Protein AF-A0A7X7GUU8-F1 (afdb_monomer)

Solvent-accessible surface area (backbone atoms only — not comparable to full-atom values): 12537 Å² total; per-residue (Å²): 128,88,83,87,80,90,82,90,90,82,88,88,88,78,90,88,80,85,82,81,86,80,86,76,84,79,82,84,84,88,85,90,79,90,79,94,73,92,75,84,72,76,77,80,88,88,86,86,82,72,82,78,72,79,74,82,80,70,72,51,94,86,56,82,52,47,55,42,49,30,37,34,52,99,87,47,75,43,78,58,50,49,74,42,75,79,48,69,72,32,25,40,28,39,39,48,57,62,93,62,66,29,14,35,32,34,33,31,29,25,90,87,40,53,67,44,78,77,29,46,98,57,66,44,26,37,78,40,34,59,92,56,57,49,66,50,76,68,46,65,38,53,94,60,81,51,54,38,32,37,39,35,39,37,24,75,56,78,44,49,39,72,55,57,48,52,49,43,46,78,19,47,94,47,59,93,65,55,82,54,91,87,44,48,77,37,75,47,59,37,48,72,78,80,131

pLDDT: mean 72.94, std 20.91, range [31.19, 96.62]

Sequence (195 aa):
MPDLPLDPPEPPSRFGDPQSPQITRGQRLRDLAVGGGLALAFAAVAIALLPTRKDDDLVRGDDLGRLQVRLTRDGETRPLASSDRLRTGDAVSFTFQGSEEGYLTVLGVDVD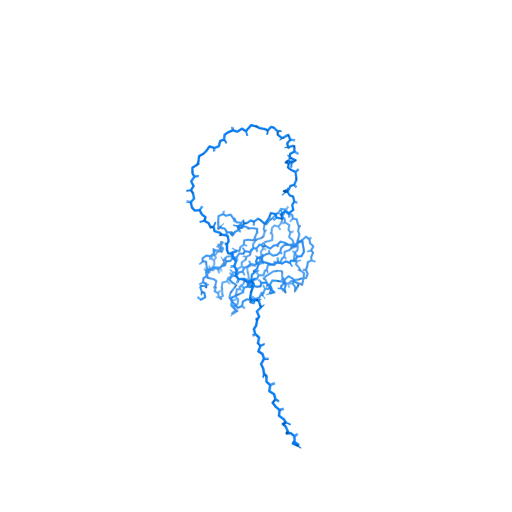GRVRVLHPTGELSAPWSPAAPTESEPAQLGAEPPPVLFAGVSCPEPVPVATVQRALEATASTPERFALLTCQIDLVRVGGATL

Radius of gyration: 31.69 Å; Cα contacts (8 Å, |Δi|>4): 288; chains: 1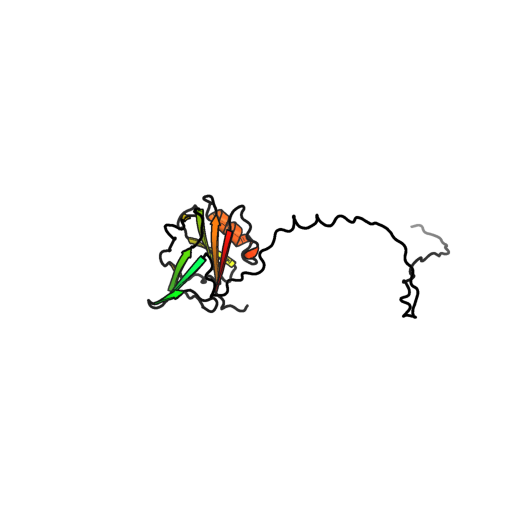; bounding box: 73×100×57 Å

Mean predicted aligned error: 16.71 Å

Foldseek 3Di:
DDDDDDDDDDDDDDDDDDDDDDPDDDDDDDDDDDDDDPPPDDDDDDPDPDPPPPPDPPPDPVPQDQKWKWKADPNDIGTADLADDDDQFIWMKIKGADDAKFFKWKWFAFPVLQIDTPDDPDQKTHIADNVHIDIDDTDGHHPDGGGQKMKIKTARYIDGPVVQNVLCSVCSVPNVPRDDPRIDIDMDGRDDDDD

Structure (mmCIF, N/CA/C/O backbone):
data_AF-A0A7X7GUU8-F1
#
_entry.id   AF-A0A7X7GUU8-F1
#
loop_
_atom_site.group_PDB
_atom_site.id
_atom_site.type_symbol
_atom_site.label_atom_id
_atom_site.label_alt_id
_atom_site.label_comp_id
_atom_site.label_asym_id
_atom_site.label_entity_id
_atom_site.label_seq_id
_atom_site.pdbx_PDB_ins_code
_atom_site.Cartn_x
_atom_site.Cartn_y
_atom_site.Cartn_z
_atom_site.occupancy
_atom_site.B_iso_or_equiv
_atom_site.auth_seq_id
_atom_site.auth_comp_id
_atom_site.auth_asym_id
_atom_site.auth_atom_id
_atom_site.pdbx_PDB_model_num
ATOM 1 N N . MET A 1 1 ? -24.471 -76.091 7.754 1.00 53.50 1 MET A N 1
ATOM 2 C CA . MET A 1 1 ? -24.748 -77.286 8.575 1.00 53.50 1 MET A CA 1
ATOM 3 C C . MET A 1 1 ? -24.628 -78.487 7.655 1.00 53.50 1 MET A C 1
ATOM 5 O O . MET A 1 1 ? -25.180 -78.395 6.558 1.00 53.50 1 MET A O 1
ATOM 9 N N . PRO A 1 2 ? -23.882 -79.545 8.018 1.00 53.38 2 PRO A N 1
ATOM 10 C CA . PRO A 1 2 ? -23.264 -79.814 9.332 1.00 53.38 2 PRO A CA 1
ATOM 11 C C . PRO A 1 2 ? -21.973 -78.991 9.561 1.00 53.38 2 PRO A C 1
ATOM 13 O O . PRO A 1 2 ? -21.533 -78.337 8.618 1.00 53.38 2 PRO A O 1
ATOM 16 N N . ASP A 1 3 ? -21.359 -78.818 10.740 1.00 50.41 3 ASP A N 1
ATOM 17 C CA . ASP A 1 3 ? -21.406 -79.414 12.104 1.00 50.41 3 ASP A CA 1
ATOM 18 C C . ASP A 1 3 ? -20.287 -80.408 12.497 1.00 50.41 3 ASP A C 1
ATOM 20 O O . ASP A 1 3 ? -20.404 -81.605 12.252 1.00 50.41 3 ASP A O 1
ATOM 24 N N . LEU A 1 4 ? -19.312 -79.853 13.252 1.00 58.72 4 LEU A N 1
ATOM 25 C CA . LEU A 1 4 ? -18.598 -80.410 14.430 1.00 58.72 4 LEU A CA 1
ATOM 26 C C . LEU A 1 4 ? -17.589 -81.582 14.256 1.00 58.72 4 LEU A C 1
ATOM 28 O O . LEU A 1 4 ? -17.654 -82.288 13.253 1.00 58.72 4 LEU A O 1
ATOM 32 N N . PRO A 1 5 ? -16.698 -81.868 15.252 1.00 55.22 5 PRO A N 1
ATOM 33 C CA . PRO A 1 5 ? -16.293 -81.086 16.454 1.00 55.22 5 PRO A CA 1
ATOM 34 C C . PRO A 1 5 ? -14.754 -80.992 16.749 1.00 55.22 5 PRO A C 1
ATOM 36 O O . PRO A 1 5 ? -13.979 -81.755 16.192 1.00 55.22 5 PRO A O 1
ATOM 39 N N . LEU A 1 6 ? -14.379 -80.069 17.669 1.00 54.34 6 LEU A N 1
ATOM 40 C CA . LEU A 1 6 ? -13.443 -80.148 18.844 1.00 54.34 6 LEU A CA 1
ATOM 41 C C . LEU A 1 6 ? -12.096 -80.939 18.747 1.00 54.34 6 LEU A C 1
ATOM 43 O O . LEU A 1 6 ? -12.050 -82.011 18.163 1.00 54.34 6 LEU A O 1
ATOM 47 N N . ASP A 1 7 ? -10.953 -80.541 19.341 1.00 53.47 7 ASP A N 1
ATOM 48 C CA . ASP A 1 7 ? -10.663 -79.689 20.526 1.00 53.47 7 ASP A CA 1
ATOM 49 C C . ASP A 1 7 ? -9.236 -79.027 20.475 1.00 53.47 7 ASP A C 1
ATOM 51 O O . ASP A 1 7 ? -8.410 -79.439 19.654 1.00 53.47 7 ASP A O 1
ATOM 55 N N . PRO A 1 8 ? -8.911 -78.027 21.337 1.00 69.62 8 PRO A N 1
ATOM 56 C CA . PRO A 1 8 ? -7.564 -77.449 21.590 1.00 69.62 8 PRO A CA 1
ATOM 57 C C . PRO A 1 8 ? -6.825 -78.242 22.727 1.00 69.62 8 PRO A C 1
ATOM 59 O O . PRO A 1 8 ? -7.413 -79.239 23.150 1.00 69.62 8 PRO A O 1
ATOM 62 N N . PRO A 1 9 ? -5.587 -77.946 23.241 1.00 53.75 9 PRO A N 1
ATOM 63 C CA . PRO A 1 9 ? -4.959 -76.651 23.640 1.00 53.75 9 PRO A CA 1
ATOM 64 C C . PRO A 1 9 ? -3.442 -76.538 23.251 1.00 53.75 9 PRO A C 1
ATOM 66 O O . PRO A 1 9 ? -2.985 -77.341 22.444 1.00 53.75 9 PRO A O 1
ATOM 69 N N . GLU A 1 10 ? -2.548 -75.621 23.683 1.00 50.97 10 GLU A N 1
ATOM 70 C CA . GLU A 1 10 ? -2.525 -74.329 24.432 1.00 50.97 10 GLU A CA 1
ATOM 71 C C . GLU A 1 10 ? -1.234 -73.535 24.009 1.00 50.97 10 GLU A C 1
ATOM 73 O O . GLU A 1 10 ? -0.369 -74.114 23.346 1.00 50.97 10 GLU A O 1
ATOM 78 N N . PRO A 1 11 ? -1.042 -72.238 24.362 1.00 63.31 11 PRO A N 1
ATOM 79 C CA . PRO A 1 11 ? 0.214 -71.478 24.193 1.00 63.31 11 PRO A CA 1
ATOM 80 C C . PRO A 1 11 ? 0.997 -71.456 25.548 1.00 63.31 11 PRO A C 1
ATOM 82 O O . PRO A 1 11 ? 0.734 -72.331 26.370 1.00 63.31 11 PRO A O 1
ATOM 85 N N . PRO A 1 12 ? 1.910 -70.509 25.895 1.00 54.94 12 PRO A N 1
ATOM 86 C CA . PRO A 1 12 ? 2.590 -69.449 25.134 1.00 54.94 12 PRO A CA 1
ATOM 87 C C . PRO A 1 12 ? 4.132 -69.430 25.332 1.00 54.94 12 PRO A C 1
ATOM 89 O O . PRO A 1 12 ? 4.676 -70.199 26.120 1.00 54.94 12 PRO A O 1
ATOM 92 N N . SER A 1 13 ? 4.835 -68.474 24.696 1.00 45.53 13 SER A N 1
ATOM 93 C CA . SER A 1 13 ? 5.815 -67.556 25.345 1.00 45.53 13 SER A CA 1
ATOM 94 C C . SER A 1 13 ? 6.918 -67.047 24.405 1.00 45.53 13 SER A C 1
ATOM 96 O O . SER A 1 13 ? 7.865 -67.769 24.101 1.00 45.53 13 SER A O 1
ATOM 98 N N . ARG A 1 14 ? 6.914 -65.738 24.124 1.00 45.94 14 ARG A N 1
ATOM 99 C CA . ARG A 1 14 ? 7.945 -64.828 24.666 1.00 45.94 14 ARG A CA 1
ATOM 100 C C . ARG A 1 14 ? 7.546 -63.365 24.468 1.00 45.94 14 ARG A C 1
ATOM 102 O O . ARG A 1 14 ? 7.736 -62.789 23.404 1.00 45.94 14 ARG A O 1
ATOM 109 N N . PHE A 1 15 ? 7.038 -62.770 25.545 1.00 46.94 15 PHE A N 1
ATOM 110 C CA . PHE A 1 15 ? 7.235 -61.342 25.787 1.00 46.94 15 PHE A CA 1
ATOM 111 C C . PHE A 1 15 ? 8.743 -61.060 25.875 1.00 46.94 15 PHE A C 1
ATOM 113 O O . PHE A 1 15 ? 9.499 -61.893 26.383 1.00 46.94 15 PHE A O 1
ATOM 120 N N . GLY A 1 16 ? 9.165 -59.900 25.375 1.00 40.59 16 GLY A N 1
ATOM 121 C CA . GLY A 1 16 ? 10.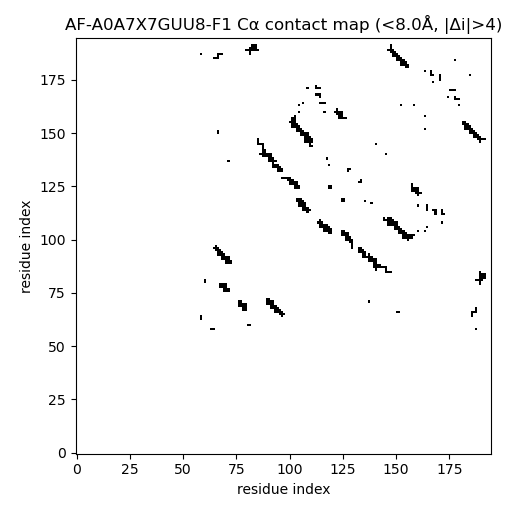574 -59.534 25.225 1.00 40.59 16 GLY A CA 1
ATOM 122 C C . GLY A 1 16 ? 10.827 -58.036 25.357 1.00 40.59 16 GLY A C 1
ATOM 123 O O . GLY A 1 16 ? 11.610 -57.495 24.594 1.00 40.59 16 GLY A O 1
ATOM 124 N N . ASP A 1 17 ? 10.162 -57.395 26.317 1.00 40.16 17 ASP A N 1
ATOM 125 C CA . ASP A 1 17 ? 10.408 -56.025 26.781 1.00 40.16 17 ASP A CA 1
ATOM 126 C C . ASP A 1 17 ? 10.049 -55.950 28.280 1.00 40.16 17 ASP A C 1
ATOM 128 O O . ASP A 1 17 ? 9.207 -56.744 28.720 1.00 40.16 17 ASP A O 1
ATOM 132 N N . PRO A 1 18 ? 10.579 -54.999 29.079 1.00 47.91 18 PRO A N 1
ATOM 133 C CA . PRO A 1 18 ? 11.683 -54.068 28.810 1.00 47.91 18 PRO A CA 1
ATOM 134 C C . PRO A 1 18 ? 12.811 -54.170 29.868 1.00 47.91 18 PRO A C 1
ATOM 136 O O . PRO A 1 18 ? 12.589 -54.653 30.979 1.00 47.91 18 PRO A O 1
ATOM 139 N N . GLN A 1 19 ? 13.999 -53.605 29.606 1.00 43.84 19 GLN A N 1
ATOM 140 C CA . GLN A 1 19 ? 14.908 -53.192 30.693 1.00 43.84 19 GLN A CA 1
ATOM 141 C C . GLN A 1 19 ? 15.489 -51.790 30.482 1.00 43.84 19 GLN A C 1
ATOM 143 O O . GLN A 1 19 ? 16.359 -51.550 29.649 1.00 43.84 19 GLN A O 1
ATOM 148 N N . SER A 1 20 ? 14.992 -50.868 31.306 1.00 43.72 20 SER A N 1
ATOM 149 C CA . SER A 1 20 ? 15.434 -49.481 31.424 1.00 43.72 20 SER A CA 1
ATOM 150 C C . SER A 1 20 ? 16.900 -49.379 31.875 1.00 43.72 20 SER A C 1
ATOM 152 O O . SER A 1 20 ? 17.296 -50.106 32.793 1.00 43.72 20 SER A O 1
ATOM 154 N N . PRO A 1 21 ? 17.695 -48.427 31.352 1.00 40.16 21 PRO A N 1
ATOM 155 C CA . PRO A 1 21 ? 18.997 -48.118 31.929 1.00 40.16 21 PRO A CA 1
ATOM 156 C C . PRO A 1 21 ? 18.820 -47.518 33.333 1.00 40.16 21 PRO A C 1
ATOM 158 O O . PRO A 1 21 ? 18.191 -46.475 33.517 1.00 40.16 21 PRO A O 1
ATOM 161 N N . GLN A 1 22 ? 19.383 -48.192 34.336 1.00 48.50 22 GLN A N 1
ATOM 162 C CA . GLN A 1 22 ? 19.387 -47.751 35.731 1.00 48.50 22 GLN A CA 1
ATOM 163 C C . GLN A 1 22 ? 20.212 -46.462 35.883 1.00 48.50 22 GLN A C 1
ATOM 165 O O . GLN A 1 22 ? 21.434 -46.482 35.729 1.00 48.50 22 GLN A O 1
ATOM 170 N N . ILE A 1 23 ? 19.570 -45.345 36.243 1.00 48.88 23 ILE A N 1
ATOM 171 C CA . ILE A 1 23 ? 20.285 -44.136 36.680 1.00 48.88 23 ILE A CA 1
ATOM 172 C C . ILE A 1 23 ? 20.742 -44.345 38.128 1.00 48.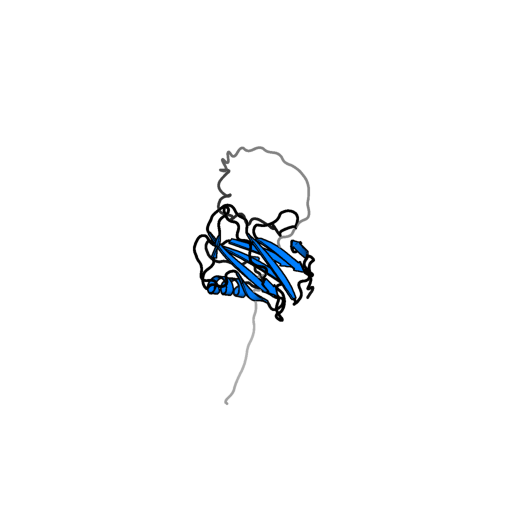88 23 ILE A C 1
ATOM 174 O O . ILE A 1 23 ? 20.059 -43.973 39.085 1.00 48.88 23 ILE A O 1
ATOM 178 N N . THR A 1 24 ? 21.919 -44.949 38.299 1.00 49.00 24 THR A N 1
ATOM 179 C CA . THR A 1 24 ? 22.519 -45.135 39.625 1.00 49.00 24 THR A CA 1
ATOM 180 C C . THR A 1 24 ? 23.208 -43.854 40.088 1.00 49.00 24 THR A C 1
ATOM 182 O O . THR A 1 24 ? 24.190 -43.375 39.520 1.00 49.00 24 THR A O 1
ATOM 185 N N . ARG A 1 25 ? 22.668 -43.293 41.168 1.00 44.44 25 ARG A N 1
ATOM 186 C CA . ARG A 1 25 ? 23.042 -42.009 41.761 1.00 44.44 25 ARG A CA 1
ATOM 187 C C . ARG A 1 25 ? 24.378 -42.078 42.516 1.00 44.44 25 ARG A C 1
ATOM 189 O O . ARG A 1 25 ? 24.385 -42.312 43.716 1.00 44.44 25 ARG A O 1
ATOM 196 N N . GLY A 1 26 ? 25.467 -41.776 41.809 1.00 42.25 26 GLY A N 1
ATOM 197 C CA . GLY A 1 26 ? 26.693 -41.137 42.310 1.00 42.25 26 GLY A CA 1
ATOM 198 C C . GLY A 1 26 ? 27.566 -41.867 43.343 1.00 42.25 26 GLY A C 1
ATOM 199 O O . GLY A 1 26 ? 27.162 -42.069 44.482 1.00 42.25 26 GLY A O 1
ATOM 200 N N . GLN A 1 27 ? 28.855 -42.042 43.018 1.00 50.28 27 GLN A N 1
ATOM 201 C CA . GLN A 1 27 ? 29.936 -41.956 44.009 1.00 50.28 27 GLN A CA 1
ATOM 202 C C . GLN A 1 27 ? 31.304 -41.608 43.380 1.00 50.28 27 GLN A C 1
ATOM 204 O O . GLN A 1 27 ? 31.854 -42.360 42.594 1.00 50.28 27 GLN A O 1
ATOM 209 N N . ARG A 1 28 ? 31.832 -40.452 43.808 1.00 47.94 28 ARG A N 1
ATOM 210 C CA . ARG A 1 28 ? 33.237 -40.157 44.169 1.00 47.94 28 ARG A CA 1
ATOM 211 C C . ARG A 1 28 ? 34.409 -40.516 43.221 1.00 47.94 28 ARG A C 1
ATOM 213 O O . ARG A 1 28 ? 34.854 -41.648 43.184 1.00 47.94 28 ARG A O 1
ATOM 220 N N . LEU A 1 29 ? 35.066 -39.429 42.788 1.00 50.78 29 LEU A N 1
ATOM 221 C CA . LEU A 1 29 ? 36.510 -39.127 42.939 1.00 50.78 29 LEU A CA 1
ATOM 222 C C . LEU A 1 29 ? 37.576 -40.000 42.244 1.00 50.78 29 LEU A C 1
ATOM 224 O O . LEU A 1 29 ? 37.797 -41.130 42.655 1.00 50.78 29 LEU A O 1
ATOM 228 N N . ARG A 1 30 ? 38.417 -39.293 41.457 1.00 47.72 30 ARG A N 1
ATOM 229 C CA . ARG A 1 30 ? 39.812 -39.618 41.059 1.00 47.72 30 ARG A CA 1
ATOM 230 C C . ARG A 1 30 ? 39.908 -40.783 40.049 1.00 47.72 30 ARG A C 1
ATOM 232 O O . ARG A 1 30 ? 39.243 -41.789 40.197 1.00 47.72 30 ARG A O 1
ATOM 239 N N . ASP A 1 31 ? 40.620 -40.651 38.930 1.00 49.81 31 ASP A N 1
ATOM 240 C CA . ASP A 1 31 ? 42.041 -40.282 38.857 1.00 49.81 31 ASP A CA 1
ATOM 241 C C . ASP A 1 31 ? 42.468 -39.440 37.632 1.00 49.81 31 ASP A C 1
ATOM 243 O O . ASP A 1 31 ? 41.724 -39.237 36.673 1.00 49.81 31 ASP A O 1
ATOM 247 N N . LEU A 1 32 ? 43.707 -38.940 37.705 1.00 52.56 32 LEU A N 1
ATOM 248 C CA . LEU A 1 32 ? 44.439 -38.189 36.678 1.00 52.56 32 LEU A CA 1
ATOM 249 C C . LEU A 1 32 ? 45.388 -39.103 35.880 1.00 52.56 32 LEU A C 1
ATOM 251 O O . LEU A 1 32 ? 46.254 -39.726 36.484 1.00 52.56 32 LEU A O 1
ATOM 255 N N . ALA A 1 33 ? 45.322 -39.068 34.545 1.00 49.34 33 ALA A N 1
ATOM 256 C CA . ALA A 1 33 ? 46.445 -39.275 33.607 1.00 49.34 33 ALA A CA 1
ATOM 257 C C . ALA A 1 33 ? 45.950 -38.921 32.186 1.00 49.34 33 ALA A C 1
ATOM 259 O 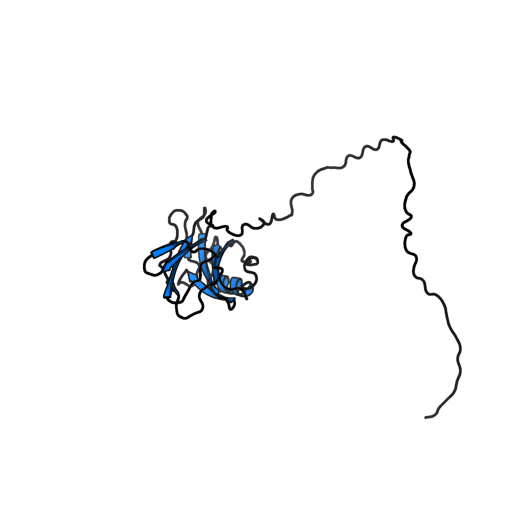O . ALA A 1 33 ? 44.999 -39.519 31.700 1.00 49.34 33 ALA A O 1
ATOM 260 N N . VAL A 1 34 ? 46.393 -37.834 31.548 1.00 46.62 34 VAL A N 1
ATOM 261 C CA . VAL A 1 34 ? 47.680 -37.703 30.831 1.00 46.62 34 VAL A CA 1
ATOM 262 C C . VAL A 1 34 ? 47.839 -38.759 29.728 1.00 46.62 34 VAL A C 1
ATOM 264 O O . VAL A 1 34 ? 48.264 -39.881 29.978 1.00 46.62 34 VAL A O 1
ATOM 267 N N . GLY A 1 35 ? 47.548 -38.359 28.487 1.00 39.97 35 GLY A N 1
ATOM 268 C CA . GLY A 1 35 ? 47.770 -39.149 27.275 1.00 39.97 35 GLY A CA 1
ATOM 269 C C . GLY A 1 35 ? 47.477 -38.300 26.039 1.00 39.97 35 GLY A C 1
ATOM 270 O O . GLY A 1 35 ? 46.326 -37.961 25.781 1.00 39.97 35 GLY A O 1
ATOM 271 N N . GLY A 1 36 ? 48.518 -37.878 25.319 1.00 41.16 36 GLY A N 1
ATOM 272 C CA . GLY A 1 36 ? 48.380 -36.938 24.206 1.00 41.16 36 GLY A CA 1
ATOM 273 C C . GLY A 1 36 ? 47.746 -37.569 22.964 1.00 41.16 36 GLY A C 1
ATOM 274 O O . GLY A 1 36 ? 48.226 -38.585 22.471 1.00 41.16 36 GLY A O 1
ATOM 275 N N . GLY A 1 37 ? 46.719 -36.915 22.420 1.00 37.31 37 GLY A N 1
ATOM 276 C CA . GLY A 1 37 ? 46.161 -37.194 21.098 1.00 37.31 37 GLY A CA 1
ATOM 277 C C . GLY A 1 37 ? 46.030 -35.887 20.325 1.00 37.31 37 GLY A C 1
ATOM 278 O O . GLY A 1 37 ? 45.176 -35.065 20.649 1.00 37.31 37 GLY A O 1
ATOM 279 N N . LEU A 1 38 ? 46.896 -35.675 19.330 1.00 47.69 38 LEU A N 1
ATOM 280 C CA . LEU A 1 38 ? 46.937 -34.456 18.516 1.00 47.69 38 LEU A CA 1
ATOM 281 C C . LEU A 1 38 ? 45.770 -34.429 17.510 1.00 47.69 38 LEU A C 1
ATOM 283 O O . LEU A 1 38 ? 45.956 -34.618 16.309 1.00 47.69 38 LEU A O 1
ATOM 287 N N . ALA A 1 39 ? 44.552 -34.209 18.001 1.00 45.16 39 ALA A N 1
ATOM 288 C CA . ALA A 1 39 ? 43.381 -34.012 17.160 1.00 45.16 39 ALA A CA 1
ATOM 289 C C . ALA A 1 39 ? 43.370 -32.577 16.606 1.00 45.16 39 ALA A C 1
ATOM 291 O O . ALA A 1 39 ? 42.826 -31.660 17.222 1.00 45.16 39 ALA A O 1
ATOM 292 N N . LEU A 1 40 ? 43.954 -32.395 15.417 1.00 45.47 40 LEU A N 1
ATOM 293 C CA . LEU A 1 40 ? 43.718 -31.230 14.559 1.00 45.47 40 LEU A CA 1
ATOM 294 C C . LEU A 1 40 ? 42.261 -31.246 14.064 1.00 45.47 40 LEU A C 1
ATOM 296 O O . LEU A 1 40 ? 41.971 -31.582 12.917 1.00 45.47 40 LEU A O 1
ATOM 300 N N . ALA A 1 41 ? 41.329 -30.901 14.951 1.00 44.38 41 ALA A N 1
ATOM 301 C CA . ALA A 1 41 ? 39.962 -30.600 14.568 1.00 44.38 41 ALA A CA 1
ATOM 302 C C . ALA A 1 41 ? 39.960 -29.261 13.818 1.00 44.38 41 ALA A C 1
ATOM 304 O O . ALA A 1 41 ? 40.228 -28.213 14.406 1.00 44.38 41 ALA A O 1
ATOM 305 N N . PHE A 1 42 ? 39.668 -29.306 12.518 1.00 45.44 42 PHE A N 1
ATOM 306 C CA . PHE A 1 42 ? 39.417 -28.115 11.711 1.00 45.44 42 PHE A CA 1
ATOM 307 C C . PHE A 1 42 ? 38.241 -27.328 12.310 1.00 45.44 42 PHE A C 1
ATOM 309 O O . PHE A 1 42 ? 37.077 -27.696 12.151 1.00 45.44 42 PHE A O 1
ATOM 316 N N . ALA A 1 43 ? 38.553 -26.230 12.997 1.00 47.44 43 ALA A N 1
ATOM 317 C CA . ALA A 1 43 ? 37.602 -25.150 13.207 1.00 47.44 43 ALA A CA 1
ATOM 318 C C . ALA A 1 43 ? 37.361 -24.430 11.865 1.00 47.44 43 ALA A C 1
ATOM 320 O O . ALA A 1 43 ? 38.301 -24.269 11.090 1.00 47.44 43 ALA A O 1
ATOM 321 N N . ALA A 1 44 ? 36.118 -23.980 11.633 1.00 47.28 44 ALA A N 1
ATOM 322 C CA . ALA A 1 44 ? 35.558 -23.555 10.336 1.00 47.28 44 ALA A CA 1
ATOM 323 C C . ALA A 1 44 ? 35.490 -24.715 9.310 1.00 47.28 44 ALA A C 1
ATOM 325 O O . ALA A 1 44 ? 36.502 -25.258 8.892 1.00 47.28 44 ALA A O 1
ATOM 326 N N . VAL A 1 45 ? 34.314 -25.181 8.878 1.00 47.06 45 VAL A N 1
ATOM 327 C CA . VAL A 1 45 ? 33.253 -24.416 8.197 1.00 47.06 45 VAL A CA 1
ATOM 328 C C . VAL A 1 45 ? 31.864 -24.937 8.603 1.00 47.06 45 VAL A C 1
ATOM 330 O O . VAL A 1 45 ? 31.502 -26.058 8.258 1.00 47.06 45 VAL A O 1
ATOM 333 N N . ALA A 1 46 ? 31.065 -24.116 9.294 1.00 48.59 46 ALA A N 1
ATOM 334 C CA . ALA A 1 46 ? 29.653 -24.415 9.594 1.00 48.59 46 ALA A CA 1
ATOM 335 C C . ALA A 1 46 ? 28.779 -23.152 9.790 1.00 48.59 46 ALA A C 1
ATOM 337 O O . ALA A 1 46 ? 27.762 -23.199 10.475 1.00 48.59 46 ALA A O 1
ATOM 338 N N . ILE A 1 47 ? 29.177 -22.003 9.224 1.00 47.91 47 ILE A N 1
ATOM 339 C CA . ILE A 1 47 ? 28.466 -20.717 9.368 1.00 47.91 47 ILE A CA 1
ATOM 340 C C . ILE A 1 47 ? 28.420 -20.004 8.006 1.00 47.91 47 ILE A C 1
ATOM 342 O O . ILE A 1 47 ? 29.187 -19.081 7.757 1.00 47.91 47 ILE A O 1
ATOM 346 N N . ALA A 1 48 ? 27.570 -20.486 7.089 1.00 44.69 48 ALA A N 1
ATOM 347 C CA . ALA A 1 48 ? 27.374 -19.856 5.770 1.00 44.69 48 ALA A CA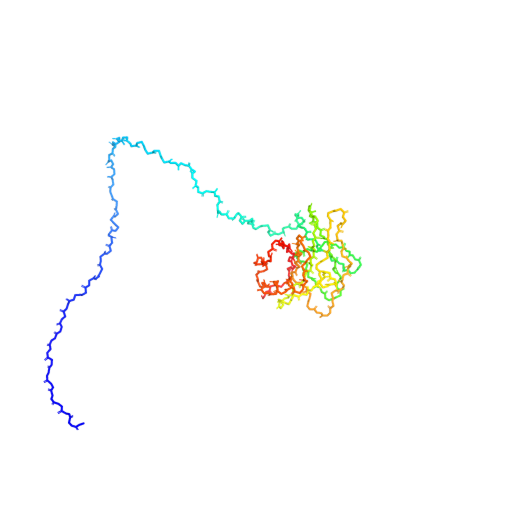 1
ATOM 348 C C . ALA A 1 48 ? 26.019 -20.149 5.078 1.00 44.69 48 ALA A C 1
ATOM 350 O O . ALA A 1 48 ? 25.814 -19.699 3.957 1.00 44.69 48 ALA A O 1
ATOM 351 N N . LEU A 1 49 ? 25.104 -20.912 5.696 1.00 48.38 49 LEU A N 1
ATOM 352 C CA . LEU A 1 49 ? 23.821 -21.317 5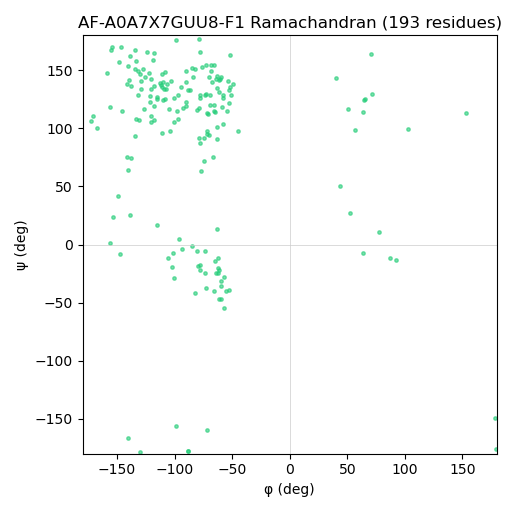.081 1.00 48.38 49 LEU A CA 1
ATOM 353 C C . LEU A 1 49 ? 22.617 -21.251 6.038 1.00 48.38 49 LEU A C 1
ATOM 355 O O . LEU A 1 49 ? 21.606 -21.918 5.832 1.00 48.38 49 LEU A O 1
ATOM 359 N N . LEU A 1 50 ? 22.697 -20.408 7.067 1.00 42.34 50 LEU A N 1
ATOM 360 C CA . LEU A 1 50 ? 21.491 -19.876 7.692 1.00 42.34 50 LEU A CA 1
ATOM 361 C C . LEU A 1 50 ? 21.187 -18.548 6.993 1.00 42.34 50 LEU A C 1
ATOM 363 O O . LEU A 1 50 ? 22.022 -17.645 7.089 1.00 42.34 50 LEU A O 1
ATOM 367 N N . PRO A 1 51 ? 20.042 -18.389 6.298 1.00 37.22 51 PRO A N 1
ATOM 368 C CA . PRO A 1 51 ? 19.570 -17.051 5.996 1.00 37.22 51 PRO A CA 1
ATOM 369 C C . PRO A 1 51 ? 19.380 -16.363 7.344 1.00 37.22 51 PRO A C 1
ATOM 371 O O . PRO A 1 51 ? 18.599 -16.831 8.176 1.00 37.22 51 PRO A O 1
ATOM 374 N N . THR A 1 52 ? 20.124 -15.284 7.577 1.00 38.81 52 THR A N 1
ATOM 375 C CA . THR A 1 52 ? 19.900 -14.405 8.720 1.00 38.81 52 THR A CA 1
ATOM 376 C C . THR A 1 52 ? 18.518 -13.799 8.542 1.00 38.81 52 THR A C 1
ATOM 378 O O . THR A 1 52 ? 18.360 -12.774 7.877 1.00 38.81 52 THR A O 1
ATOM 381 N N . ARG A 1 53 ? 17.501 -14.467 9.100 1.00 44.28 53 ARG A N 1
ATOM 382 C CA . ARG A 1 53 ? 16.226 -13.824 9.382 1.00 44.28 53 ARG A CA 1
ATOM 383 C C . ARG A 1 53 ? 16.584 -12.616 10.227 1.00 44.28 53 ARG A C 1
ATOM 385 O O . ARG A 1 53 ? 17.182 -12.756 11.289 1.00 44.28 53 ARG A O 1
ATOM 392 N N . LYS A 1 54 ? 16.332 -11.436 9.672 1.00 35.34 54 LYS A N 1
ATOM 393 C CA . LYS A 1 54 ? 16.446 -10.191 10.407 1.00 35.34 54 LYS A CA 1
ATOM 394 C C . LYS A 1 54 ? 15.283 -10.212 11.394 1.00 35.34 54 LYS A C 1
ATOM 396 O O . LYS A 1 54 ? 14.150 -9.951 10.998 1.00 35.34 54 LYS A O 1
ATOM 401 N N . ASP A 1 55 ? 15.562 -10.678 12.606 1.00 36.94 55 ASP A N 1
ATOM 402 C CA . ASP A 1 55 ? 14.557 -10.838 13.650 1.00 36.94 55 ASP A CA 1
ATOM 403 C C . ASP A 1 55 ? 13.934 -9.475 13.993 1.00 36.94 55 ASP A C 1
ATOM 405 O O . ASP A 1 55 ? 14.645 -8.494 14.201 1.00 36.94 55 ASP A O 1
ATOM 409 N N . ASP A 1 56 ? 12.602 -9.446 14.038 1.00 39.72 56 ASP A N 1
ATOM 410 C CA . ASP A 1 56 ? 11.760 -8.517 14.799 1.00 39.72 56 ASP A CA 1
ATOM 411 C C . ASP A 1 56 ? 12.110 -7.012 14.819 1.00 39.72 56 ASP A C 1
ATOM 413 O O . ASP A 1 56 ? 11.995 -6.360 15.859 1.00 39.72 56 ASP A O 1
ATOM 417 N N . ASP A 1 57 ? 12.325 -6.399 13.649 1.00 34.22 57 ASP A N 1
ATOM 418 C CA . ASP A 1 57 ? 12.005 -4.969 13.467 1.00 34.22 57 ASP A CA 1
ATOM 419 C C . ASP A 1 57 ? 10.483 -4.783 13.285 1.00 34.22 57 ASP A C 1
ATOM 421 O O . ASP A 1 57 ? 9.977 -4.323 12.259 1.00 34.22 57 ASP A O 1
ATOM 425 N N . LEU A 1 58 ? 9.724 -5.142 14.327 1.00 43.81 58 LEU A N 1
ATOM 426 C CA . LEU A 1 58 ? 8.373 -4.624 14.530 1.00 43.81 58 LEU A CA 1
ATOM 427 C C . LEU A 1 58 ? 8.496 -3.114 14.744 1.00 43.81 58 LEU A C 1
ATOM 429 O O . LEU A 1 58 ? 8.855 -2.685 15.841 1.00 43.81 58 LEU A O 1
ATOM 433 N N . VAL A 1 59 ? 8.210 -2.340 13.689 1.00 38.97 59 VAL A N 1
ATOM 434 C CA . VAL A 1 59 ? 8.371 -0.877 13.614 1.00 38.97 59 VAL A CA 1
ATOM 435 C C . VAL A 1 59 ? 7.834 -0.195 14.876 1.00 38.97 59 VAL A C 1
ATOM 437 O O . VAL A 1 59 ? 6.636 0.047 15.046 1.00 38.97 59 VAL A O 1
ATOM 440 N N . ARG A 1 60 ? 8.764 0.111 15.782 1.00 34.78 60 ARG A N 1
ATOM 441 C CA . ARG A 1 60 ? 8.557 0.966 16.945 1.00 34.78 60 ARG A CA 1
ATOM 442 C C . ARG A 1 60 ? 8.582 2.395 16.419 1.00 34.78 60 ARG A C 1
ATOM 444 O O . ARG A 1 60 ? 9.519 2.748 15.715 1.00 34.78 60 ARG A O 1
ATOM 451 N N . GLY A 1 61 ? 7.572 3.197 16.752 1.00 37.00 61 GLY A N 1
ATOM 452 C CA . GLY A 1 61 ? 7.279 4.491 16.109 1.00 37.00 61 GLY A CA 1
ATOM 453 C C . GLY A 1 61 ? 8.324 5.613 16.230 1.00 37.00 61 GLY A C 1
ATOM 454 O O . GLY A 1 61 ? 7.993 6.751 15.914 1.00 37.00 61 GLY A O 1
ATOM 455 N N . ASP A 1 62 ? 9.544 5.301 16.668 1.00 34.19 62 ASP A N 1
ATOM 456 C CA . ASP A 1 62 ? 10.700 6.200 16.724 1.00 34.19 62 ASP A CA 1
ATOM 457 C C . ASP A 1 62 ? 11.703 5.943 15.578 1.00 34.19 62 ASP A C 1
ATOM 459 O O . ASP A 1 62 ? 12.498 6.826 15.264 1.00 34.19 62 ASP A O 1
ATOM 463 N N . ASP A 1 63 ? 11.656 4.768 14.933 1.00 40.81 63 ASP A N 1
ATOM 464 C CA . ASP A 1 63 ? 12.416 4.463 13.714 1.00 40.81 63 ASP A CA 1
ATOM 465 C C . ASP A 1 63 ? 11.414 4.354 12.556 1.00 40.81 63 ASP A C 1
ATOM 467 O O . ASP A 1 63 ? 10.702 3.357 12.395 1.00 40.81 63 ASP A O 1
ATOM 471 N N . LEU A 1 64 ? 11.246 5.456 11.820 1.00 53.91 64 LEU A N 1
ATOM 472 C CA . LEU A 1 64 ? 10.194 5.601 10.814 1.00 53.91 64 LEU A CA 1
ATOM 473 C C . LEU A 1 64 ? 10.513 4.734 9.590 1.00 53.91 64 LEU A C 1
ATOM 475 O O . LEU A 1 64 ? 11.233 5.161 8.688 1.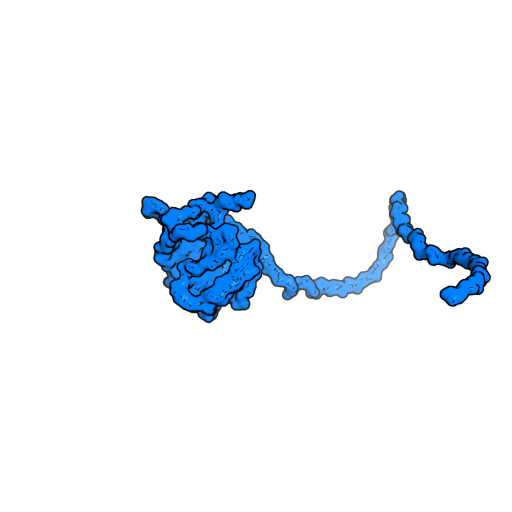00 53.91 64 LEU A O 1
ATOM 479 N N . GLY A 1 65 ? 9.954 3.521 9.570 1.00 68.88 65 GLY A N 1
ATOM 480 C CA . GLY A 1 65 ? 10.111 2.558 8.481 1.00 68.88 65 GLY A CA 1
ATOM 481 C C . GLY A 1 65 ? 9.784 3.126 7.093 1.00 68.88 65 GLY A C 1
ATOM 482 O O . GLY A 1 65 ? 9.134 4.163 6.947 1.00 68.88 65 GLY A O 1
ATOM 483 N N . ARG A 1 66 ? 10.232 2.415 6.050 1.00 86.50 66 ARG A N 1
ATOM 484 C CA . ARG A 1 66 ? 10.183 2.872 4.648 1.00 86.50 66 ARG A CA 1
ATOM 485 C C . ARG A 1 66 ? 8.801 3.330 4.201 1.00 86.50 66 ARG A C 1
ATOM 487 O O . ARG A 1 66 ? 8.702 4.319 3.482 1.00 86.50 66 ARG A O 1
ATOM 494 N N . LEU A 1 67 ? 7.746 2.639 4.632 1.00 88.69 67 LEU A N 1
ATOM 495 C CA . LEU A 1 67 ? 6.374 3.113 4.488 1.00 88.69 67 LEU A CA 1
ATOM 496 C C . LEU A 1 67 ? 5.969 3.943 5.710 1.00 88.69 67 LEU A C 1
ATOM 498 O O . LEU A 1 67 ? 5.850 3.417 6.815 1.00 88.69 67 LEU A O 1
ATOM 502 N N . GLN A 1 68 ? 5.639 5.211 5.478 1.00 89.25 68 GLN A N 1
ATOM 503 C CA . GLN A 1 68 ? 4.978 6.071 6.453 1.00 89.25 68 GLN A CA 1
ATOM 504 C C . GLN A 1 68 ? 3.539 6.324 6.006 1.00 89.25 68 GLN A C 1
ATOM 506 O O . GLN A 1 68 ? 3.294 6.650 4.847 1.00 89.25 68 GLN A O 1
ATOM 511 N N . VAL A 1 69 ? 2.584 6.203 6.928 1.00 89.69 69 VAL A N 1
ATOM 512 C CA . VAL A 1 69 ? 1.175 6.547 6.691 1.00 89.69 69 VAL A CA 1
ATOM 513 C C . VAL A 1 69 ? 0.829 7.768 7.539 1.00 89.69 69 VAL A C 1
ATOM 515 O O . VAL A 1 69 ? 1.260 7.886 8.687 1.00 89.69 69 VAL A O 1
ATOM 518 N N . ARG A 1 70 ? 0.068 8.697 6.969 1.00 91.12 70 ARG A N 1
ATOM 519 C CA . ARG A 1 70 ? -0.380 9.941 7.595 1.00 91.12 70 ARG A CA 1
ATOM 520 C C . ARG A 1 70 ? -1.903 9.920 7.672 1.00 91.12 70 ARG A C 1
ATOM 522 O O . ARG A 1 70 ? -2.569 9.532 6.716 1.00 91.12 70 ARG A O 1
ATOM 529 N N . LEU A 1 71 ? -2.443 10.338 8.810 1.00 90.75 71 LEU A N 1
ATOM 530 C CA . LEU A 1 71 ? -3.871 10.528 9.031 1.00 90.75 71 LEU A CA 1
ATOM 531 C C . LEU A 1 71 ? -4.199 12.015 8.922 1.00 90.75 71 LEU A C 1
ATOM 533 O O . LEU A 1 71 ? -3.626 12.829 9.649 1.00 90.75 71 LEU A O 1
ATOM 537 N N . THR A 1 72 ? -5.161 12.338 8.065 1.00 90.44 72 THR A N 1
ATOM 538 C CA . THR A 1 72 ? -5.836 13.632 8.008 1.00 90.44 72 THR A CA 1
ATOM 539 C C . THR A 1 72 ? -7.235 13.500 8.613 1.00 90.44 72 THR A C 1
ATOM 541 O O . THR A 1 72 ? -8.086 12.785 8.080 1.00 90.44 72 THR A O 1
ATOM 544 N N . ARG A 1 73 ? -7.487 14.205 9.720 1.00 88.38 73 ARG A N 1
ATOM 545 C CA . ARG A 1 73 ? -8.788 14.271 10.407 1.00 88.38 73 ARG A CA 1
ATOM 546 C C . ARG A 1 73 ? -9.052 15.710 10.840 1.00 88.38 73 ARG A C 1
ATOM 548 O O . ARG A 1 73 ? -8.142 16.379 11.313 1.00 88.38 73 ARG A O 1
ATOM 555 N N . ASP A 1 74 ? -10.278 16.193 10.644 1.00 87.75 74 ASP A N 1
ATOM 556 C CA . ASP A 1 74 ? -10.711 17.554 11.015 1.00 87.75 74 ASP A CA 1
ATOM 557 C C . ASP A 1 74 ? -9.802 18.687 10.469 1.00 87.75 74 ASP A C 1
ATOM 559 O O . ASP A 1 74 ? -9.715 19.775 11.033 1.00 87.75 74 ASP A O 1
ATOM 563 N N . GLY A 1 75 ? -9.123 18.434 9.341 1.00 86.62 75 GLY A N 1
ATOM 564 C CA . GLY A 1 75 ? -8.168 19.348 8.699 1.00 86.62 75 GLY A CA 1
ATOM 565 C C . GLY A 1 75 ? -6.722 19.249 9.209 1.00 86.62 75 GLY A C 1
ATOM 566 O O . GLY A 1 75 ? -5.817 19.770 8.559 1.00 86.62 75 GLY A O 1
ATOM 567 N N . GLU A 1 76 ? -6.467 18.547 10.314 1.00 89.75 76 GLU A N 1
ATOM 568 C CA . GLU A 1 76 ? -5.119 18.294 10.829 1.00 89.75 76 GLU A CA 1
ATOM 569 C C . GLU A 1 76 ? -4.522 17.043 10.170 1.00 89.75 76 GLU A C 1
ATOM 571 O O . GLU A 1 76 ? -5.181 16.007 10.104 1.00 89.75 76 GLU A O 1
ATOM 576 N N . THR A 1 77 ? -3.272 17.119 9.693 1.00 89.56 77 THR A N 1
ATOM 577 C CA . THR A 1 77 ? -2.549 15.978 9.099 1.00 89.56 77 THR A CA 1
ATOM 578 C C . THR A 1 77 ? -1.308 15.635 9.910 1.00 89.56 77 THR A C 1
ATOM 580 O O . THR A 1 77 ? -0.381 16.440 10.000 1.00 89.56 77 THR A O 1
ATOM 583 N N . ARG A 1 78 ? -1.250 14.411 10.437 1.00 90.44 78 ARG A N 1
ATOM 584 C CA . ARG A 1 78 ? -0.166 13.922 11.305 1.00 90.44 78 ARG A CA 1
ATOM 585 C C . ARG A 1 78 ? 0.235 12.481 10.961 1.00 90.44 78 ARG A C 1
ATOM 587 O O . ARG A 1 78 ? -0.546 11.791 10.308 1.00 90.44 78 ARG A O 1
ATOM 594 N N . PRO A 1 79 ? 1.415 11.994 11.384 1.00 89.19 79 PRO A N 1
ATOM 595 C CA . PRO A 1 79 ? 1.747 10.574 11.288 1.00 89.19 79 PRO A CA 1
ATOM 596 C C . PRO A 1 79 ? 0.674 9.703 11.956 1.00 89.19 79 PRO A C 1
ATOM 598 O O . PRO A 1 79 ? 0.118 10.070 12.999 1.00 89.19 79 PRO A O 1
ATOM 601 N N . LEU A 1 80 ? 0.374 8.564 11.335 1.00 87.56 80 LEU A N 1
ATOM 602 C CA . LEU A 1 80 ? -0.543 7.562 11.862 1.00 87.56 80 LEU A CA 1
ATOM 603 C C . LEU A 1 80 ? 0.180 6.738 12.933 1.00 87.56 80 LEU A C 1
ATOM 605 O O . LEU A 1 80 ? 1.174 6.071 12.650 1.00 87.56 80 LEU A O 1
ATOM 609 N N . ALA A 1 81 ? -0.312 6.790 14.167 1.00 84.38 81 ALA A N 1
ATOM 610 C CA . ALA A 1 81 ? 0.245 6.035 15.278 1.00 84.38 81 ALA A CA 1
ATOM 611 C C . ALA A 1 81 ? -0.326 4.611 15.312 1.00 84.38 81 ALA A C 1
ATOM 613 O O . ALA A 1 81 ? -1.480 4.371 14.960 1.00 84.38 81 ALA A O 1
ATOM 614 N N . SER A 1 82 ? 0.440 3.658 15.841 1.00 79.69 82 SER A N 1
ATOM 615 C CA . SER A 1 82 ? -0.032 2.279 16.035 1.00 79.69 82 SER A CA 1
ATOM 616 C C . SER A 1 82 ? -1.174 2.153 17.054 1.00 79.69 82 SER A C 1
ATOM 618 O O . SER A 1 82 ? -1.830 1.119 17.092 1.00 79.69 82 SER A O 1
ATOM 620 N N . SER A 1 83 ? -1.439 3.188 17.857 1.00 81.44 83 SER A N 1
ATOM 621 C CA . SER A 1 83 ? -2.578 3.291 18.780 1.00 81.44 83 SER A CA 1
ATOM 622 C C . SER A 1 83 ? -3.802 4.002 18.187 1.00 81.44 83 SER A C 1
ATOM 624 O O . SER A 1 83 ? -4.835 4.106 18.859 1.00 81.44 83 SER A O 1
ATOM 626 N N . ASP A 1 84 ? -3.707 4.520 16.958 1.00 84.44 84 ASP A N 1
ATOM 627 C CA . ASP A 1 84 ? -4.828 5.194 16.316 1.00 84.44 84 ASP A CA 1
ATOM 628 C C . ASP A 1 84 ? -5.961 4.229 15.971 1.00 84.44 84 ASP A C 1
ATOM 630 O O . ASP A 1 84 ? -5.784 3.033 15.743 1.00 84.44 84 ASP A O 1
ATOM 634 N N . ARG A 1 85 ? -7.165 4.794 15.889 1.00 85.19 85 ARG A N 1
ATOM 635 C CA . ARG A 1 85 ? -8.338 4.118 15.340 1.00 85.19 85 ARG A CA 1
ATOM 636 C C . ARG A 1 85 ? -8.843 4.920 14.158 1.00 85.19 85 ARG A C 1
ATOM 638 O O . ARG A 1 85 ? -9.361 6.028 14.339 1.00 85.19 85 ARG A O 1
ATOM 645 N N . LEU A 1 86 ? -8.668 4.344 12.975 1.00 87.25 86 LEU A N 1
ATOM 646 C CA . LEU A 1 86 ? -9.242 4.846 11.737 1.00 87.25 86 LEU A CA 1
ATOM 647 C C . LEU A 1 86 ? -10.768 4.691 11.750 1.00 87.25 86 LEU A C 1
ATOM 649 O O . LEU A 1 86 ? -11.318 3.797 12.399 1.00 87.25 86 LEU A O 1
ATOM 653 N N . ARG A 1 87 ? -11.448 5.602 11.063 1.00 84.94 87 ARG A N 1
ATOM 654 C CA . ARG A 1 87 ? -12.904 5.730 10.976 1.00 84.94 87 ARG A CA 1
ATOM 655 C C . ARG A 1 87 ? -13.292 6.095 9.543 1.00 84.94 87 ARG A C 1
ATOM 657 O O . ARG A 1 87 ? -12.519 6.729 8.830 1.00 84.94 87 ARG A O 1
ATOM 664 N N . THR A 1 88 ? -14.509 5.746 9.135 1.00 84.69 88 THR A N 1
ATOM 665 C CA . THR A 1 88 ? -15.122 6.297 7.916 1.00 84.69 88 THR A CA 1
ATOM 666 C C . THR A 1 88 ? -15.082 7.827 7.953 1.00 84.69 88 THR A C 1
ATOM 668 O O . THR A 1 88 ? -15.440 8.427 8.967 1.00 84.69 88 THR A O 1
ATOM 671 N N . GLY A 1 89 ? -14.652 8.445 6.852 1.00 83.19 89 GLY A N 1
ATOM 672 C CA . GLY A 1 89 ? -14.480 9.894 6.720 1.00 83.19 89 GLY A CA 1
ATOM 673 C C . GLY A 1 89 ? -13.081 10.420 7.062 1.00 83.19 89 GLY A C 1
ATOM 674 O O . GLY A 1 89 ? -12.771 11.549 6.686 1.00 83.19 89 GLY A O 1
ATOM 675 N N . ASP A 1 90 ? -12.215 9.625 7.702 1.00 88.50 90 ASP A N 1
ATOM 676 C CA . ASP A 1 90 ? -10.784 9.948 7.782 1.00 88.50 90 ASP A CA 1
ATOM 677 C C . ASP A 1 90 ? -10.172 9.947 6.376 1.00 88.50 90 ASP A C 1
ATOM 679 O O . ASP A 1 90 ? -10.529 9.105 5.552 1.00 88.50 90 ASP A O 1
ATOM 683 N N . ALA A 1 91 ? -9.202 10.820 6.110 1.00 89.69 91 ALA A N 1
ATOM 684 C CA . ALA A 1 91 ? -8.348 10.690 4.933 1.00 89.69 91 ALA A CA 1
ATOM 685 C C . ALA A 1 91 ? -6.975 10.142 5.329 1.00 89.69 91 ALA A C 1
ATOM 687 O O . ALA A 1 91 ? -6.425 10.504 6.369 1.00 89.69 91 ALA A O 1
ATOM 688 N N . VAL A 1 92 ? -6.418 9.263 4.499 1.00 89.81 92 VAL A N 1
ATOM 689 C CA . VAL A 1 92 ? -5.064 8.730 4.671 1.00 89.81 92 VAL A CA 1
ATOM 690 C C . VAL A 1 92 ? -4.214 9.075 3.459 1.00 89.81 92 VAL A C 1
ATOM 692 O O . VAL A 1 92 ? -4.641 8.886 2.322 1.00 89.81 92 VAL A O 1
ATOM 695 N N . SER A 1 93 ? -3.001 9.563 3.700 1.00 91.12 93 SER A N 1
ATOM 696 C CA . SER A 1 93 ? -1.947 9.601 2.686 1.00 91.12 93 SER A CA 1
ATOM 697 C C . SER A 1 93 ? -0.764 8.756 3.134 1.00 91.12 93 SER A C 1
ATOM 699 O O . SER A 1 93 ? -0.661 8.373 4.301 1.00 91.12 93 SER A O 1
ATOM 701 N N . PHE A 1 94 ? 0.130 8.426 2.213 1.00 89.31 94 PHE A N 1
ATOM 702 C CA . PHE A 1 94 ? 1.368 7.730 2.543 1.00 89.31 94 PHE A CA 1
ATOM 703 C C . PHE A 1 94 ? 2.567 8.379 1.859 1.00 89.31 94 PHE A C 1
ATOM 705 O O . PHE A 1 94 ? 2.443 9.062 0.842 1.00 89.31 94 PHE A O 1
ATOM 712 N N . THR A 1 95 ? 3.737 8.132 2.431 1.00 88.25 95 THR A N 1
ATOM 713 C CA . THR A 1 95 ? 5.039 8.495 1.881 1.00 88.25 95 THR A CA 1
ATOM 714 C C . THR A 1 95 ? 5.908 7.249 1.907 1.00 88.25 95 THR A C 1
ATOM 716 O O . THR A 1 95 ? 5.944 6.548 2.921 1.00 88.25 95 THR A O 1
ATOM 719 N N . PHE A 1 96 ? 6.609 6.970 0.811 1.00 87.88 96 PHE A N 1
ATOM 720 C CA . PHE A 1 96 ? 7.574 5.875 0.758 1.00 87.88 96 PHE A CA 1
ATOM 721 C C . PHE A 1 96 ? 9.006 6.401 0.650 1.00 87.88 96 PHE A C 1
ATOM 723 O O . PHE A 1 96 ? 9.285 7.321 -0.119 1.00 87.88 96 PHE A O 1
ATOM 730 N N . GLN A 1 97 ? 9.906 5.813 1.434 1.00 85.50 97 GLN A N 1
ATOM 731 C CA . GLN A 1 97 ? 11.325 6.146 1.492 1.00 85.50 97 GLN A CA 1
ATOM 732 C C . GLN A 1 97 ? 12.175 4.894 1.260 1.00 85.50 97 GLN A C 1
ATOM 734 O O . GLN A 1 97 ? 11.856 3.792 1.701 1.00 85.50 97 GLN A O 1
ATOM 739 N N . GLY A 1 98 ? 13.307 5.058 0.589 1.00 81.94 98 GLY A N 1
ATOM 740 C CA . GLY A 1 98 ? 14.294 4.002 0.401 1.00 81.94 98 GLY A CA 1
ATOM 741 C C . GLY A 1 98 ? 15.469 4.502 -0.432 1.00 81.94 98 GLY A C 1
ATOM 742 O O . GLY A 1 98 ? 15.533 5.683 -0.760 1.00 81.94 98 GLY A O 1
ATOM 743 N N . SER A 1 99 ? 16.404 3.609 -0.749 1.00 82.62 99 SER A N 1
ATOM 744 C CA . SER A 1 99 ? 17.706 3.952 -1.340 1.00 82.62 99 SER A CA 1
ATOM 745 C C . SER A 1 99 ? 17.862 3.636 -2.830 1.00 82.62 99 SER A C 1
ATOM 747 O O . SER A 1 99 ? 18.838 4.074 -3.430 1.00 82.62 99 SER A O 1
ATOM 749 N N . GLU A 1 100 ? 16.943 2.878 -3.425 1.00 86.56 100 GLU A N 1
ATOM 750 C CA . GLU A 1 100 ? 17.025 2.375 -4.804 1.00 86.56 100 GLU A CA 1
ATOM 751 C C . GLU A 1 100 ? 15.749 2.735 -5.566 1.00 86.56 100 GLU A C 1
ATOM 753 O O . GLU A 1 100 ? 14.694 2.851 -4.956 1.00 86.56 100 GLU A O 1
ATOM 758 N N . GLU A 1 101 ? 15.812 2.922 -6.882 1.00 90.38 101 GLU A N 1
ATOM 759 C CA . GLU A 1 101 ? 14.598 3.110 -7.689 1.00 90.38 101 GLU A CA 1
ATOM 760 C C . GLU A 1 101 ? 13.872 1.775 -7.899 1.00 90.38 101 GLU A C 1
ATOM 762 O O . GLU A 1 101 ? 14.488 0.708 -7.899 1.00 90.38 101 GLU A O 1
ATOM 767 N N . GLY A 1 102 ? 12.557 1.819 -8.097 1.00 92.62 102 GLY A N 1
ATOM 768 C CA . GLY A 1 102 ? 11.771 0.615 -8.348 1.00 92.62 102 GLY A CA 1
ATOM 769 C C . GLY A 1 102 ? 10.292 0.924 -8.509 1.00 92.62 102 GLY A C 1
ATOM 770 O O . GLY A 1 102 ? 9.916 2.005 -8.954 1.00 92.62 102 GLY A O 1
ATOM 771 N N . TYR A 1 103 ? 9.442 -0.019 -8.115 1.00 94.06 103 TYR A N 1
ATOM 772 C CA . TYR A 1 103 ? 7.992 0.079 -8.229 1.00 94.06 103 TYR A CA 1
ATOM 773 C C . TYR A 1 103 ? 7.309 -0.239 -6.900 1.00 94.06 103 TYR A C 1
ATOM 775 O O . TYR A 1 103 ? 7.737 -1.136 -6.178 1.00 94.06 103 TYR A O 1
ATOM 783 N N . LEU A 1 104 ? 6.254 0.502 -6.570 1.00 93.56 104 LEU A N 1
ATOM 784 C CA . LEU A 1 104 ? 5.531 0.445 -5.305 1.00 93.56 104 LEU A CA 1
ATOM 785 C C . LEU A 1 104 ? 4.058 0.084 -5.534 1.00 93.56 104 LEU A C 1
ATOM 787 O O . LEU A 1 104 ? 3.413 0.537 -6.482 1.00 93.56 104 LEU A O 1
ATOM 791 N N . THR A 1 105 ? 3.503 -0.718 -4.633 1.00 94.38 105 THR A N 1
ATOM 792 C CA . THR A 1 105 ? 2.057 -0.892 -4.445 1.00 94.38 105 THR A CA 1
ATOM 793 C C . THR A 1 105 ? 1.758 -0.768 -2.957 1.00 94.38 105 THR A C 1
ATOM 795 O O . THR A 1 105 ? 2.391 -1.444 -2.151 1.00 94.38 105 THR A O 1
ATOM 798 N N . VAL A 1 106 ? 0.805 0.082 -2.580 1.00 93.50 106 VAL A N 1
ATOM 799 C CA . VAL A 1 106 ? 0.338 0.222 -1.195 1.00 93.50 106 VAL A CA 1
ATOM 800 C C . VAL A 1 106 ? -1.060 -0.365 -1.092 1.00 93.50 106 VAL A C 1
ATOM 802 O O . VAL A 1 106 ? -1.966 0.021 -1.831 1.00 93.50 106 VAL A O 1
ATOM 805 N N . LEU A 1 107 ? -1.236 -1.305 -0.171 1.00 93.31 107 LEU A N 1
ATOM 806 C CA . LEU A 1 107 ? -2.492 -2.005 0.067 1.00 93.31 107 LEU A CA 1
ATOM 807 C C . LEU A 1 107 ? -2.935 -1.814 1.518 1.00 93.31 107 LEU A C 1
ATOM 809 O O . LEU A 1 107 ? -2.109 -1.726 2.424 1.00 93.31 107 LEU A O 1
ATOM 813 N N . GLY A 1 108 ? -4.245 -1.768 1.737 1.00 92.06 108 GLY A N 1
ATOM 814 C CA . GLY A 1 108 ? -4.860 -1.817 3.059 1.00 92.06 108 GLY A CA 1
ATOM 815 C C . GLY A 1 108 ? -5.513 -3.176 3.285 1.00 92.06 108 GLY A C 1
ATOM 816 O O . GLY A 1 108 ? -6.174 -3.686 2.382 1.00 92.06 108 GLY A O 1
ATOM 817 N N . VAL A 1 109 ? -5.356 -3.741 4.480 1.00 91.69 109 VAL A N 1
ATOM 818 C CA . VAL A 1 109 ? -6.049 -4.958 4.926 1.00 91.69 109 VAL A CA 1
ATOM 819 C C . VAL A 1 109 ? -6.960 -4.598 6.095 1.00 91.69 109 VAL A C 1
ATOM 821 O O . VAL A 1 109 ? -6.510 -3.968 7.058 1.00 91.69 109 VAL A O 1
ATOM 824 N N . ASP A 1 110 ? -8.241 -4.946 6.001 1.00 90.75 110 ASP A N 1
ATOM 825 C CA . ASP A 1 110 ? -9.226 -4.694 7.059 1.00 90.75 110 ASP A CA 1
ATOM 826 C C . ASP A 1 110 ? -9.312 -5.829 8.099 1.00 90.75 110 ASP A C 1
ATOM 828 O O . ASP A 1 110 ? -8.552 -6.799 8.066 1.00 90.75 110 ASP A O 1
ATOM 832 N N . VAL A 1 111 ? -10.223 -5.680 9.068 1.00 87.94 111 VAL A N 1
ATOM 833 C CA . VAL A 1 111 ? -10.458 -6.664 10.144 1.00 87.94 111 VAL A CA 1
ATOM 834 C C . VAL A 1 111 ? -10.979 -8.015 9.647 1.00 87.94 111 VAL A C 1
ATOM 836 O O . VAL A 1 111 ? -10.750 -9.021 10.313 1.00 87.94 111 VAL A O 1
ATOM 839 N N . ASP A 1 112 ? -11.635 -8.050 8.484 1.00 89.25 112 ASP A N 1
ATOM 840 C CA . ASP A 1 112 ? -12.137 -9.273 7.850 1.00 89.25 112 ASP A CA 1
ATOM 841 C C . ASP A 1 112 ? -11.045 -9.957 6.999 1.00 89.25 112 ASP A C 1
ATOM 843 O O . ASP A 1 112 ? -11.287 -10.999 6.385 1.00 89.25 112 ASP A O 1
ATOM 847 N N . GLY A 1 113 ? -9.842 -9.372 6.926 1.00 89.00 113 GLY A N 1
ATOM 848 C CA . GLY A 1 113 ? -8.747 -9.833 6.077 1.00 89.00 113 GLY A CA 1
ATOM 849 C C . GLY A 1 113 ? -8.903 -9.456 4.601 1.00 89.00 113 GLY A C 1
ATOM 850 O O . GLY A 1 113 ? -8.150 -9.965 3.768 1.00 89.00 113 GLY A O 1
ATOM 851 N N . ARG A 1 114 ? -9.854 -8.579 4.246 1.00 91.81 114 ARG A N 1
ATOM 852 C CA . ARG A 1 114 ? -10.029 -8.127 2.859 1.00 91.81 114 ARG A CA 1
ATOM 853 C C . ARG A 1 114 ? -8.911 -7.162 2.509 1.00 91.81 114 ARG A C 1
ATOM 855 O O . ARG A 1 114 ? -8.681 -6.178 3.214 1.00 91.81 114 ARG A O 1
ATOM 862 N N . VAL A 1 115 ? -8.245 -7.427 1.393 1.00 92.44 115 VAL A N 1
ATOM 863 C CA . VAL A 1 115 ? -7.197 -6.559 0.862 1.00 92.44 115 VAL A CA 1
ATOM 864 C C . VAL A 1 115 ? -7.806 -5.610 -0.163 1.00 92.44 115 VAL A C 1
ATOM 866 O O . VAL A 1 115 ? -8.568 -6.024 -1.033 1.00 92.44 115 VAL A O 1
ATOM 869 N N . ARG A 1 116 ? -7.439 -4.333 -0.085 1.00 91.69 116 ARG A N 1
ATOM 870 C CA . ARG A 1 116 ? -7.749 -3.327 -1.103 1.00 91.69 116 ARG A CA 1
ATOM 871 C C . ARG A 1 116 ? -6.507 -2.559 -1.509 1.00 91.69 116 ARG A C 1
ATOM 873 O O . ARG A 1 116 ? -5.626 -2.299 -0.691 1.00 91.69 116 ARG A O 1
ATOM 880 N N . VAL A 1 117 ? -6.455 -2.169 -2.773 1.00 92.38 117 VAL A N 1
ATOM 881 C CA . VAL A 1 117 ? -5.388 -1.326 -3.310 1.00 92.38 117 VAL A CA 1
ATOM 882 C C . VAL A 1 117 ? -5.660 0.116 -2.895 1.00 92.38 117 VAL A C 1
ATOM 884 O O . VAL A 1 117 ? -6.745 0.639 -3.135 1.00 92.38 117 VAL A O 1
ATOM 887 N N . LEU A 1 118 ? -4.678 0.749 -2.260 1.00 90.06 118 LEU A N 1
ATOM 888 C CA . LEU A 1 118 ? -4.689 2.180 -1.949 1.00 90.06 118 LEU A CA 1
ATOM 889 C C . LEU A 1 118 ? -3.840 2.957 -2.961 1.00 90.06 118 LEU A C 1
ATOM 891 O O . LEU A 1 118 ? -4.123 4.116 -3.248 1.00 90.06 118 LEU A O 1
ATOM 895 N N . HIS A 1 119 ? -2.817 2.308 -3.523 1.00 90.56 119 HIS A N 1
ATOM 896 C CA . HIS A 1 119 ? -2.018 2.827 -4.624 1.00 90.56 119 HIS A CA 1
ATOM 897 C C . HIS A 1 119 ? -1.293 1.703 -5.380 1.00 90.56 119 HIS A C 1
ATOM 899 O O . HIS A 1 119 ? -0.843 0.748 -4.747 1.00 90.56 119 HIS A O 1
ATOM 905 N N . PRO A 1 120 ? -1.077 1.843 -6.696 1.00 91.69 120 PRO A N 1
ATOM 906 C CA . PRO A 1 120 ? -1.604 2.908 -7.551 1.00 91.69 120 PRO A CA 1
ATOM 907 C C . PRO A 1 120 ? -3.068 2.684 -7.942 1.00 91.69 120 PRO A C 1
ATOM 909 O O . PRO A 1 120 ? -3.671 1.670 -7.616 1.00 91.69 120 PRO A O 1
ATOM 912 N N . THR A 1 121 ? -3.637 3.647 -8.664 1.00 87.00 121 THR A N 1
ATOM 913 C CA . THR A 1 121 ? -4.959 3.534 -9.302 1.00 87.00 121 THR A CA 1
ATOM 914 C C . THR A 1 121 ? -4.928 2.762 -10.631 1.00 87.00 121 THR A C 1
ATOM 916 O O . THR A 1 121 ? -5.979 2.532 -11.224 1.00 87.00 121 THR A O 1
ATOM 919 N N . GLY A 1 122 ? -3.739 2.381 -11.115 1.00 89.31 122 GLY A N 1
ATOM 920 C CA . GLY A 1 122 ? -3.531 1.609 -12.344 1.00 89.31 122 GLY A CA 1
ATOM 921 C C . GLY A 1 122 ? -3.313 0.108 -12.109 1.00 89.31 122 GLY A C 1
ATOM 922 O O . GLY A 1 122 ? -3.223 -0.360 -10.979 1.00 89.31 122 GLY A O 1
ATOM 923 N N . GLU A 1 123 ? -3.197 -0.653 -13.201 1.00 93.94 123 GLU A N 1
ATOM 924 C CA . GLU A 1 123 ? -3.082 -2.124 -13.169 1.00 93.94 123 GLU A CA 1
ATOM 925 C C . GLU A 1 123 ? -1.684 -2.650 -12.794 1.00 93.94 123 GLU A C 1
ATOM 927 O O . GLU A 1 123 ? -1.548 -3.795 -12.355 1.00 93.94 123 GLU A O 1
ATOM 932 N N . LEU A 1 124 ? -0.643 -1.832 -12.969 1.00 95.06 124 LEU A N 1
ATOM 933 C CA . LEU A 1 124 ? 0.750 -2.131 -12.623 1.00 95.06 124 LEU A CA 1
ATOM 934 C C . LEU A 1 124 ? 1.188 -1.267 -11.440 1.00 95.06 124 LEU A C 1
ATOM 936 O O . LEU A 1 124 ? 0.767 -0.117 -11.338 1.00 95.06 124 LEU A O 1
ATOM 940 N N . SER A 1 125 ? 2.064 -1.803 -10.589 1.00 93.62 125 SER A N 1
ATOM 941 C CA . SER A 1 125 ? 2.768 -1.061 -9.536 1.00 93.62 125 SER A CA 1
ATOM 942 C C . SER A 1 125 ? 3.403 0.223 -10.087 1.00 93.62 125 SER A C 1
ATOM 944 O O . SER A 1 125 ? 3.995 0.195 -11.168 1.00 93.62 125 SER A O 1
ATOM 946 N N . ALA A 1 126 ? 3.312 1.335 -9.357 1.00 92.19 126 ALA A N 1
ATOM 947 C CA . ALA A 1 126 ? 3.779 2.634 -9.840 1.00 92.19 126 ALA A CA 1
ATOM 948 C C . ALA A 1 126 ? 5.283 2.816 -9.604 1.00 92.19 126 ALA A C 1
ATOM 950 O O . ALA A 1 126 ? 5.777 2.373 -8.568 1.00 92.19 126 ALA A O 1
ATOM 951 N N . PRO A 1 127 ? 6.015 3.474 -10.518 1.00 92.44 127 PRO A N 1
ATOM 952 C CA . PRO A 1 127 ? 7.427 3.765 -10.313 1.00 92.44 127 PRO A CA 1
ATOM 953 C C . PRO A 1 127 ? 7.625 4.711 -9.119 1.00 92.44 127 PRO A C 1
ATOM 955 O O . PRO A 1 127 ? 6.857 5.657 -8.931 1.00 92.44 127 PRO A O 1
ATOM 958 N N . TRP A 1 128 ? 8.683 4.482 -8.346 1.00 88.81 128 TRP A N 1
ATOM 959 C CA . TRP A 1 128 ? 9.133 5.356 -7.264 1.00 88.81 128 TRP A CA 1
ATOM 960 C C . TRP A 1 128 ? 10.654 5.553 -7.339 1.00 88.81 128 TRP A C 1
ATOM 962 O O . TRP A 1 128 ? 11.386 4.680 -7.812 1.00 88.81 128 TRP A O 1
ATOM 972 N N . SER A 1 129 ? 11.132 6.706 -6.868 1.00 87.38 129 SER A N 1
ATOM 973 C CA . SER A 1 129 ? 12.558 7.042 -6.829 1.00 87.38 129 SER A CA 1
ATOM 974 C C . SER A 1 129 ? 12.908 7.756 -5.520 1.00 87.38 129 SER A C 1
ATOM 976 O O . SER A 1 129 ? 12.141 8.620 -5.086 1.00 87.38 129 SER A O 1
ATOM 978 N N . PRO A 1 130 ? 14.077 7.489 -4.906 1.00 82.94 130 PRO A N 1
ATOM 979 C CA . PRO A 1 130 ? 14.573 8.258 -3.763 1.00 82.94 130 PRO A CA 1
ATOM 980 C C . PRO A 1 130 ? 14.717 9.762 -4.047 1.00 82.94 130 PRO A C 1
ATOM 982 O O . PRO A 1 130 ? 14.618 10.575 -3.131 1.00 82.94 130 PRO A O 1
ATOM 985 N N . ALA A 1 131 ? 14.946 10.143 -5.311 1.00 81.19 131 ALA A N 1
ATOM 986 C CA . ALA A 1 131 ? 15.099 11.539 -5.727 1.00 81.19 131 ALA A CA 1
ATOM 987 C C . ALA A 1 131 ? 13.759 12.292 -5.852 1.00 81.19 131 ALA A C 1
ATOM 989 O O . ALA A 1 131 ? 13.742 13.523 -5.879 1.00 81.19 131 ALA A O 1
ATOM 990 N N . ALA A 1 132 ? 12.645 11.561 -5.929 1.00 75.44 132 ALA A N 1
ATOM 991 C CA . ALA A 1 132 ? 11.289 12.085 -6.035 1.00 75.44 132 ALA A CA 1
ATOM 992 C C . ALA A 1 132 ? 10.353 11.201 -5.185 1.00 75.44 132 ALA A C 1
ATOM 994 O O . ALA A 1 132 ? 9.649 10.352 -5.739 1.00 75.44 132 ALA A O 1
ATOM 995 N N . PRO A 1 133 ? 10.384 11.342 -3.842 1.00 68.19 133 PRO A N 1
ATOM 996 C CA . PRO A 1 133 ? 9.641 10.466 -2.944 1.00 68.19 133 PRO A CA 1
ATOM 997 C C . PRO A 1 133 ? 8.145 10.508 -3.255 1.00 68.19 133 PRO A C 1
ATOM 999 O O . PRO A 1 133 ? 7.538 11.577 -3.338 1.00 68.19 133 PRO A O 1
ATOM 1002 N N . THR A 1 134 ? 7.550 9.329 -3.419 1.00 70.12 134 THR A N 1
ATOM 1003 C CA . THR A 1 134 ? 6.127 9.180 -3.722 1.00 70.12 134 THR A CA 1
ATOM 1004 C C . THR A 1 134 ? 5.304 9.534 -2.485 1.00 70.12 134 THR A C 1
ATOM 1006 O O . THR A 1 134 ? 5.131 8.706 -1.589 1.00 70.12 134 THR A O 1
ATOM 1009 N N . GLU A 1 135 ? 4.797 10.767 -2.434 1.00 76.38 135 GLU A N 1
ATOM 1010 C CA . GLU A 1 135 ? 3.673 11.135 -1.573 1.00 76.38 135 GLU A CA 1
ATOM 1011 C C . GLU A 1 135 ? 2.361 10.879 -2.322 1.00 76.38 135 GLU A C 1
ATOM 1013 O O . GLU A 1 135 ? 2.215 11.220 -3.498 1.00 76.38 135 GLU A O 1
ATOM 1018 N N . SER A 1 136 ? 1.409 10.237 -1.649 1.00 78.75 136 SER A N 1
ATOM 1019 C CA . SER A 1 136 ? 0.080 9.999 -2.201 1.00 78.75 136 SER A CA 1
ATOM 1020 C C . SER A 1 136 ? -0.817 11.217 -2.037 1.00 78.75 136 SER A C 1
ATOM 1022 O O . SER A 1 136 ? -0.748 11.928 -1.033 1.00 78.75 136 SER A O 1
ATOM 1024 N N . GLU A 1 137 ? -1.771 11.384 -2.951 1.00 76.50 137 GLU A N 1
ATOM 1025 C CA . GLU A 1 137 ? -2.941 12.199 -2.633 1.00 76.50 137 GLU A CA 1
ATOM 1026 C C . GLU A 1 137 ? -3.683 11.584 -1.423 1.00 76.50 137 GLU A C 1
ATOM 1028 O O . GLU A 1 137 ? -3.723 10.351 -1.296 1.00 76.50 137 GLU A O 1
ATOM 1033 N N . PRO A 1 138 ? -4.242 12.396 -0.504 1.00 76.88 138 PRO A N 1
ATOM 1034 C CA . PRO A 1 138 ? -5.030 11.886 0.613 1.00 76.88 138 PRO A CA 1
ATOM 1035 C C . PRO A 1 138 ? -6.320 11.210 0.130 1.00 76.88 138 PRO A C 1
ATOM 1037 O O . PRO A 1 138 ? -7.231 11.862 -0.379 1.00 76.88 138 PRO A O 1
ATOM 1040 N N . ALA A 1 139 ? -6.423 9.898 0.333 1.00 79.56 139 ALA A N 1
ATOM 1041 C CA . ALA A 1 139 ? -7.608 9.118 0.005 1.00 79.56 139 ALA A CA 1
ATOM 1042 C C . ALA A 1 139 ? -8.566 9.078 1.205 1.00 79.56 139 ALA A C 1
ATOM 1044 O O . ALA A 1 139 ? -8.196 8.618 2.288 1.00 79.56 139 ALA A O 1
ATOM 1045 N N . GLN A 1 140 ? -9.808 9.536 1.023 1.00 81.75 140 GLN A N 1
ATOM 1046 C CA . GLN A 1 140 ? -10.851 9.404 2.044 1.00 81.75 140 GLN A CA 1
ATOM 1047 C C . GLN A 1 140 ? -11.277 7.940 2.206 1.00 81.75 140 GLN A C 1
ATOM 1049 O O . GLN A 1 140 ? -11.639 7.267 1.240 1.00 81.75 140 GLN A O 1
ATOM 1054 N N . LEU A 1 141 ? -11.278 7.456 3.447 1.00 83.44 141 LEU A N 1
ATOM 1055 C CA . LEU A 1 141 ? -11.807 6.151 3.818 1.00 83.44 141 LEU A CA 1
ATOM 1056 C C . LEU A 1 141 ? -13.337 6.191 3.745 1.00 83.44 141 LEU A C 1
ATOM 1058 O O . LEU A 1 141 ? -13.995 6.895 4.515 1.00 83.44 141 LEU A O 1
ATOM 1062 N N . GLY A 1 142 ? -13.895 5.433 2.800 1.00 79.38 142 GLY A N 1
ATOM 1063 C CA . GLY A 1 142 ? -15.334 5.343 2.568 1.00 79.38 142 GLY A CA 1
ATOM 1064 C C . GLY A 1 142 ? -16.104 4.577 3.652 1.00 79.38 142 GLY A C 1
ATOM 1065 O O . GLY A 1 142 ? -15.654 4.393 4.783 1.00 79.38 142 GLY A O 1
ATOM 1066 N N . ALA A 1 143 ? -17.297 4.106 3.286 1.00 77.94 143 ALA A N 1
ATOM 1067 C CA . ALA A 1 143 ? -18.176 3.331 4.169 1.00 77.94 143 ALA A CA 1
ATOM 1068 C C . ALA A 1 143 ? -17.700 1.882 4.424 1.00 77.94 143 ALA A C 1
ATOM 1070 O O . ALA A 1 143 ? -18.311 1.163 5.211 1.00 77.94 143 ALA A O 1
ATOM 1071 N N . GLU A 1 144 ? -16.637 1.442 3.748 1.00 84.25 144 GLU A N 1
ATOM 1072 C CA . GLU A 1 144 ? -16.003 0.141 3.967 1.00 84.25 144 GLU A CA 1
ATOM 1073 C C . GLU A 1 144 ? -15.222 0.112 5.294 1.00 84.25 144 GLU A C 1
ATOM 1075 O O . GLU A 1 144 ? -14.735 1.159 5.738 1.00 84.25 144 GLU A O 1
ATOM 1080 N N . PRO A 1 145 ? -15.022 -1.069 5.913 1.00 85.94 145 PRO A N 1
ATOM 1081 C CA . PRO A 1 145 ? -14.169 -1.204 7.089 1.00 85.94 145 PRO A CA 1
ATOM 1082 C C . PRO A 1 145 ? -12.782 -0.570 6.864 1.00 85.94 145 PRO A C 1
ATOM 1084 O O . PRO A 1 145 ? -12.131 -0.850 5.848 1.00 85.94 145 PRO A O 1
ATOM 1087 N N . PRO A 1 146 ? -12.300 0.310 7.762 1.00 88.12 146 PRO A N 1
ATOM 1088 C CA . PRO A 1 146 ? -10.988 0.931 7.617 1.00 88.12 146 PRO A CA 1
ATOM 1089 C C . PRO A 1 146 ? -9.867 -0.122 7.727 1.00 88.12 146 PRO A C 1
ATOM 1091 O O . PRO A 1 146 ? -10.068 -1.155 8.373 1.00 88.12 146 PRO A O 1
ATOM 1094 N N . PRO A 1 147 ? -8.682 0.108 7.130 1.00 89.50 147 PRO A N 1
ATOM 1095 C CA . PRO A 1 147 ? -7.584 -0.842 7.238 1.00 89.50 147 PRO A CA 1
ATOM 1096 C C . PRO A 1 147 ? -7.064 -0.884 8.679 1.00 89.50 147 PRO A C 1
ATOM 1098 O O . PRO A 1 147 ? -6.905 0.156 9.318 1.00 89.50 147 PRO A O 1
ATOM 1101 N N . VAL A 1 148 ? -6.745 -2.077 9.175 1.00 89.94 148 VAL A N 1
ATOM 1102 C CA . VAL A 1 148 ? -5.983 -2.282 10.426 1.00 89.94 148 VAL A CA 1
ATOM 1103 C C . VAL A 1 148 ? -4.516 -2.616 10.155 1.00 89.94 148 VAL A C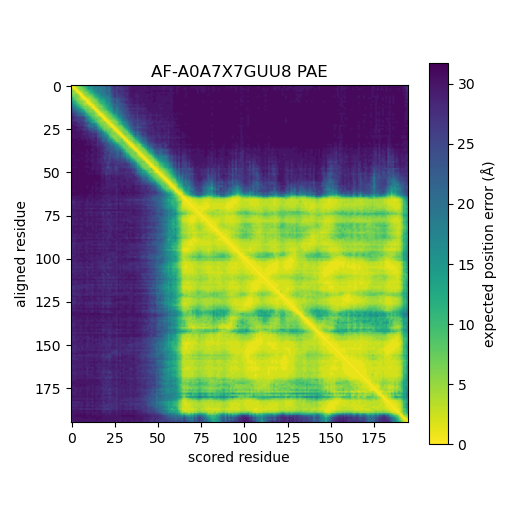 1
ATOM 1105 O O . VAL A 1 148 ? -3.688 -2.663 11.065 1.00 89.94 148 VAL A O 1
ATOM 1108 N N . LEU A 1 149 ? -4.176 -2.817 8.885 1.00 90.69 149 LEU A N 1
ATOM 1109 C CA . LEU A 1 149 ? -2.823 -2.989 8.391 1.00 90.69 149 LEU A CA 1
ATOM 1110 C C . LEU A 1 149 ? -2.687 -2.277 7.045 1.00 90.69 149 LEU A C 1
ATOM 1112 O O . LEU A 1 149 ? -3.553 -2.397 6.181 1.00 90.69 149 LEU A O 1
ATOM 1116 N N . PHE A 1 150 ? -1.566 -1.595 6.860 1.00 91.94 150 PHE A N 1
ATOM 1117 C CA . PHE A 1 150 ? -1.100 -1.086 5.579 1.00 91.94 150 PHE A CA 1
ATOM 1118 C C . PHE A 1 150 ? 0.152 -1.868 5.182 1.00 91.94 150 PHE A C 1
ATOM 1120 O O . PHE A 1 150 ? 1.012 -2.137 6.024 1.00 91.94 150 PHE A O 1
ATOM 1127 N N . ALA A 1 151 ? 0.245 -2.240 3.911 1.00 92.38 151 ALA A N 1
ATOM 1128 C CA . ALA A 1 151 ? 1.356 -2.986 3.340 1.00 92.38 151 ALA A CA 1
ATOM 1129 C C . ALA A 1 151 ? 1.902 -2.237 2.123 1.00 92.38 151 ALA A C 1
ATOM 1131 O O . ALA A 1 151 ? 1.193 -2.060 1.134 1.00 92.38 151 ALA A O 1
ATOM 1132 N N . GLY A 1 152 ? 3.156 -1.799 2.196 1.00 92.75 152 GLY A N 1
ATOM 1133 C CA . GLY A 1 152 ? 3.901 -1.230 1.080 1.00 92.75 152 GLY A CA 1
ATOM 1134 C C . GLY A 1 152 ? 4.759 -2.320 0.465 1.00 92.75 152 GLY A C 1
ATOM 1135 O O . GLY A 1 152 ? 5.734 -2.747 1.072 1.00 92.75 152 GLY A O 1
ATOM 1136 N N . VAL A 1 153 ? 4.390 -2.795 -0.720 1.00 92.88 153 VAL A N 1
ATOM 1137 C CA . VAL A 1 153 ? 5.165 -3.789 -1.463 1.00 92.88 153 VAL A CA 1
ATOM 1138 C C . VAL A 1 153 ? 6.012 -3.058 -2.494 1.00 92.88 153 VAL A C 1
ATOM 1140 O O . VAL A 1 153 ? 5.470 -2.439 -3.410 1.00 92.88 153 VAL A O 1
ATOM 1143 N N . SER A 1 154 ? 7.334 -3.125 -2.335 1.00 92.56 154 SER A N 1
ATOM 1144 C CA . SER A 1 154 ? 8.300 -2.559 -3.278 1.00 92.56 154 SER A CA 1
ATOM 1145 C C . SER A 1 154 ? 8.998 -3.662 -4.073 1.00 92.56 154 SER A C 1
ATOM 1147 O O . SER A 1 154 ? 9.419 -4.670 -3.512 1.00 92.56 154 SER A O 1
ATOM 1149 N N . CYS A 1 155 ? 9.103 -3.481 -5.385 1.00 92.81 155 CYS A N 1
ATOM 1150 C CA . CYS A 1 155 ? 9.649 -4.439 -6.344 1.00 92.81 155 CYS A CA 1
ATOM 1151 C C . CYS A 1 155 ? 10.656 -3.735 -7.275 1.00 92.81 155 CYS A C 1
ATOM 1153 O O . CYS A 1 155 ? 10.469 -2.553 -7.565 1.00 92.81 155 CYS A O 1
ATOM 1155 N N . PRO A 1 156 ? 11.695 -4.420 -7.786 1.00 93.50 156 PRO A N 1
ATOM 1156 C CA . PRO A 1 156 ? 12.634 -3.827 -8.747 1.00 93.50 156 PRO A CA 1
ATOM 1157 C C . PRO A 1 156 ? 12.028 -3.655 -10.152 1.00 93.50 156 PRO A C 1
ATOM 1159 O O . PRO A 1 156 ? 12.445 -2.788 -10.913 1.00 93.50 156 PRO A O 1
ATOM 1162 N N . GLU A 1 157 ? 11.021 -4.461 -10.491 1.00 93.44 157 GLU A N 1
ATOM 1163 C CA . GLU A 1 157 ? 10.334 -4.483 -11.788 1.00 93.44 157 GLU A CA 1
ATOM 1164 C C . GLU A 1 157 ? 8.837 -4.157 -11.627 1.00 93.44 157 GLU A C 1
ATOM 1166 O O . GLU A 1 157 ? 8.295 -4.321 -10.528 1.00 93.44 157 GLU A O 1
ATOM 1171 N N . PRO A 1 158 ? 8.140 -3.705 -12.691 1.00 94.75 158 PRO A N 1
ATOM 1172 C CA . PRO A 1 158 ? 6.708 -3.449 -12.626 1.00 94.75 158 PRO A CA 1
ATOM 1173 C C . PRO A 1 158 ? 5.931 -4.766 -12.502 1.00 94.75 158 PRO A C 1
ATOM 1175 O O . PRO A 1 158 ? 5.974 -5.620 -13.387 1.00 94.75 158 PRO A O 1
ATOM 1178 N N . VAL A 1 159 ? 5.170 -4.914 -11.419 1.00 95.00 159 VAL A N 1
ATOM 1179 C CA . VAL A 1 159 ? 4.352 -6.100 -11.130 1.00 95.00 159 VAL A CA 1
ATOM 1180 C C . VAL A 1 159 ? 2.866 -5.749 -11.267 1.00 95.00 159 VAL A C 1
ATOM 1182 O O . VAL A 1 159 ? 2.449 -4.679 -10.817 1.00 95.00 159 VAL A O 1
ATOM 1185 N N . PRO A 1 160 ? 2.020 -6.630 -11.838 1.00 96.62 160 PRO A N 1
ATOM 1186 C CA . PRO A 1 160 ? 0.575 -6.442 -11.811 1.00 96.62 160 PRO A CA 1
ATOM 1187 C C . PRO A 1 160 ? 0.047 -6.342 -10.380 1.00 96.62 160 PRO A C 1
ATOM 1189 O O . PRO A 1 160 ? 0.250 -7.250 -9.567 1.00 96.62 160 PRO A O 1
ATOM 1192 N N . VAL A 1 161 ? -0.692 -5.274 -10.091 1.00 95.56 161 VAL A N 1
ATOM 1193 C CA . VAL A 1 161 ? -1.284 -4.992 -8.776 1.00 95.56 161 VAL A CA 1
ATOM 1194 C C . VAL A 1 161 ? -2.159 -6.158 -8.314 1.00 95.56 161 VAL A C 1
ATOM 1196 O O . VAL A 1 161 ? -2.057 -6.594 -7.171 1.00 95.56 161 VAL A O 1
ATOM 1199 N N . ALA A 1 162 ? -2.924 -6.764 -9.227 1.00 95.06 162 ALA A N 1
ATOM 1200 C CA . ALA A 1 162 ? -3.734 -7.952 -8.952 1.00 95.06 162 ALA A CA 1
ATOM 1201 C C . ALA A 1 162 ? -2.912 -9.194 -8.539 1.00 95.06 162 ALA A C 1
ATOM 1203 O O . ALA A 1 162 ? -3.455 -10.126 -7.949 1.00 95.06 162 ALA A O 1
ATOM 1204 N N . THR A 1 163 ? -1.614 -9.263 -8.845 1.00 94.88 163 THR A N 1
ATOM 1205 C CA . THR A 1 163 ? -0.722 -10.332 -8.359 1.00 94.88 163 THR A CA 1
ATOM 1206 C C . THR A 1 163 ? -0.221 -10.027 -6.952 1.00 94.88 163 THR A C 1
ATOM 1208 O O . THR A 1 163 ? -0.246 -10.919 -6.107 1.00 94.88 163 THR A O 1
ATOM 1211 N N . VAL A 1 164 ? 0.148 -8.772 -6.677 1.00 94.12 164 VAL A N 1
ATOM 1212 C CA . VAL A 1 164 ? 0.527 -8.315 -5.329 1.00 94.12 164 VAL A CA 1
ATOM 1213 C C . VAL A 1 164 ? -0.645 -8.473 -4.355 1.00 94.12 164 VAL A C 1
ATOM 1215 O O . VAL A 1 164 ? -0.477 -9.047 -3.281 1.00 94.12 164 VAL A O 1
ATOM 1218 N N . GLN A 1 165 ? -1.843 -8.043 -4.760 1.00 94.69 165 GLN A N 1
ATOM 1219 C CA . GLN A 1 165 ? -3.073 -8.176 -3.983 1.00 94.69 165 GLN A CA 1
ATOM 1220 C C . GLN A 1 165 ? -3.358 -9.640 -3.629 1.00 94.69 165 GLN A C 1
ATOM 1222 O O . GLN A 1 165 ? -3.436 -9.959 -2.448 1.00 94.69 165 GLN A O 1
ATOM 1227 N N . ARG A 1 166 ? -3.423 -10.547 -4.615 1.00 93.56 166 ARG A N 1
ATOM 1228 C CA . ARG A 1 166 ? -3.678 -11.980 -4.363 1.00 93.56 166 ARG A CA 1
ATOM 1229 C C . ARG A 1 166 ? -2.620 -12.632 -3.472 1.00 93.56 166 ARG A C 1
ATOM 1231 O O . ARG A 1 166 ? -2.952 -13.503 -2.673 1.00 93.56 166 ARG A O 1
ATOM 1238 N N . ALA A 1 167 ? -1.354 -12.232 -3.608 1.00 91.75 167 ALA A N 1
ATOM 1239 C CA . ALA A 1 167 ? -0.284 -12.724 -2.744 1.00 91.75 167 ALA A CA 1
ATOM 1240 C C . ALA A 1 167 ? -0.478 -12.265 -1.288 1.00 91.75 167 ALA A C 1
ATOM 1242 O O . ALA A 1 167 ? -0.301 -13.070 -0.378 1.00 91.75 167 ALA A O 1
ATOM 1243 N N . LEU A 1 168 ? -0.907 -11.016 -1.069 1.00 92.06 168 LEU A N 1
ATOM 1244 C CA . LEU A 1 168 ? -1.211 -10.496 0.266 1.00 92.06 168 LEU A CA 1
ATOM 1245 C C . LEU A 1 168 ? -2.506 -11.082 0.848 1.00 92.06 168 LEU A C 1
ATOM 1247 O O . LEU A 1 168 ? -2.530 -11.393 2.033 1.00 92.06 168 LEU A O 1
ATOM 1251 N N . GLU A 1 169 ? -3.545 -11.300 0.035 1.00 92.75 169 GLU A N 1
ATOM 1252 C CA . GLU A 1 169 ? -4.794 -11.980 0.428 1.00 92.75 169 GLU A CA 1
ATOM 1253 C C . GLU A 1 169 ? -4.515 -13.405 0.921 1.00 92.75 169 GLU A C 1
ATOM 1255 O O . GLU A 1 169 ? -4.969 -13.795 1.997 1.00 92.75 169 GLU A O 1
ATOM 1260 N N . ALA A 1 170 ? -3.696 -14.163 0.183 1.00 89.25 170 ALA A N 1
ATOM 1261 C CA . ALA A 1 170 ? -3.285 -15.515 0.562 1.00 89.25 170 ALA A CA 1
ATOM 1262 C C . ALA A 1 170 ? -2.509 -15.568 1.894 1.00 89.25 170 ALA A C 1
ATOM 1264 O O . ALA A 1 170 ? -2.475 -16.614 2.544 1.00 89.25 170 ALA A O 1
ATOM 1265 N N . THR A 1 171 ? -1.910 -14.449 2.314 1.00 87.06 171 THR A N 1
ATOM 1266 C CA . THR A 1 171 ? -1.181 -14.310 3.581 1.00 87.06 171 THR A CA 1
ATOM 1267 C C . THR A 1 171 ? -1.834 -13.319 4.549 1.00 87.06 171 THR A C 1
ATOM 1269 O O . THR A 1 171 ? -1.173 -12.898 5.490 1.00 87.06 171 THR A O 1
ATOM 1272 N N . ALA A 1 172 ? -3.105 -12.933 4.382 1.00 82.56 172 ALA A N 1
ATOM 1273 C CA . ALA A 1 172 ? -3.698 -11.819 5.142 1.00 82.56 172 ALA A CA 1
ATOM 1274 C C . ALA A 1 172 ? -3.679 -12.031 6.673 1.00 82.56 172 ALA A C 1
ATOM 1276 O O . ALA A 1 172 ? -3.520 -11.082 7.439 1.00 82.56 172 ALA A O 1
ATOM 1277 N N . SER A 1 173 ? -3.769 -13.287 7.122 1.00 79.69 173 SER A N 1
ATOM 1278 C CA . SER A 1 173 ? -3.655 -13.685 8.533 1.00 79.69 173 SER A CA 1
ATOM 1279 C C . SER A 1 173 ? -2.215 -13.768 9.059 1.00 79.69 173 SER A C 1
ATOM 1281 O O . SER A 1 173 ? -2.013 -13.747 10.270 1.00 79.69 173 SER A O 1
ATOM 1283 N N . THR A 1 174 ? -1.221 -13.864 8.171 1.00 83.19 174 THR A N 1
ATOM 1284 C CA . THR A 1 174 ? 0.223 -13.904 8.485 1.00 83.19 174 THR A CA 1
ATOM 1285 C C . THR A 1 174 ? 1.033 -13.085 7.458 1.00 83.19 174 THR A C 1
ATOM 1287 O O . THR A 1 174 ? 1.803 -13.659 6.683 1.00 83.19 174 THR A O 1
ATOM 1290 N N . PRO A 1 175 ? 0.848 -11.747 7.376 1.00 78.12 175 PRO A N 1
ATOM 1291 C CA . PRO A 1 175 ? 1.410 -10.909 6.304 1.00 78.12 175 PRO A CA 1
ATOM 1292 C C . PRO A 1 175 ? 2.940 -10.901 6.253 1.00 78.12 175 PRO A C 1
ATOM 1294 O O . PRO A 1 175 ? 3.527 -10.700 5.197 1.00 78.12 175 PRO A O 1
ATOM 1297 N N . GLU A 1 176 ? 3.598 -11.185 7.376 1.00 79.00 176 GLU A N 1
ATOM 1298 C CA . GLU A 1 176 ? 5.042 -11.418 7.472 1.00 79.00 176 GLU A CA 1
ATOM 1299 C C . GLU A 1 176 ? 5.535 -12.645 6.675 1.00 79.00 176 GLU A C 1
ATOM 1301 O O . GLU A 1 176 ? 6.737 -12.825 6.488 1.00 79.00 176 GLU A O 1
ATOM 1306 N N . ARG A 1 177 ? 4.619 -13.490 6.182 1.00 80.38 177 ARG A N 1
ATOM 1307 C CA . ARG A 1 177 ? 4.897 -14.601 5.257 1.00 80.38 177 ARG A CA 1
ATOM 1308 C C . ARG A 1 177 ? 4.665 -14.244 3.790 1.00 80.38 177 ARG A C 1
ATOM 1310 O O . ARG A 1 177 ? 4.769 -15.137 2.948 1.00 80.38 177 ARG A O 1
ATOM 1317 N N . PHE A 1 178 ? 4.341 -12.988 3.476 1.00 83.25 178 PHE A N 1
ATOM 1318 C CA . PHE A 1 178 ? 4.225 -12.522 2.099 1.00 83.25 178 PHE A CA 1
ATOM 1319 C C . PHE A 1 178 ? 5.505 -12.861 1.326 1.00 83.25 178 PHE A C 1
ATOM 1321 O O . PHE A 1 178 ? 6.607 -12.460 1.698 1.00 83.25 178 PHE A O 1
ATOM 1328 N N . ALA A 1 179 ? 5.346 -13.622 0.247 1.00 80.44 179 ALA A N 1
ATOM 1329 C CA . ALA A 1 179 ? 6.447 -14.131 -0.552 1.00 80.44 179 ALA A CA 1
ATOM 1330 C C . ALA A 1 179 ? 6.140 -13.919 -2.035 1.00 80.44 179 ALA A C 1
ATOM 1332 O O . ALA A 1 179 ? 5.510 -14.752 -2.686 1.00 80.44 179 ALA A O 1
ATOM 1333 N N . LEU A 1 180 ? 6.614 -12.795 -2.568 1.00 81.31 180 LEU A N 1
ATOM 1334 C CA . LEU A 1 180 ? 6.659 -12.528 -4.000 1.00 81.31 180 LEU A CA 1
ATOM 1335 C C . LEU A 1 180 ? 8.123 -12.267 -4.366 1.00 81.31 180 LEU A C 1
ATOM 1337 O O . LEU A 1 180 ? 8.780 -11.429 -3.750 1.00 81.31 180 LEU A O 1
ATOM 1341 N N . LEU A 1 181 ? 8.659 -13.059 -5.300 1.00 79.75 181 LEU A N 1
ATOM 1342 C CA . LEU A 1 181 ? 10.087 -13.074 -5.634 1.00 79.75 181 LEU A CA 1
ATOM 1343 C C . LEU A 1 181 ? 10.609 -11.662 -5.933 1.00 79.75 181 LEU A C 1
ATOM 1345 O O . LEU A 1 181 ? 9.981 -10.907 -6.666 1.00 79.75 181 LEU A O 1
ATOM 1349 N N . THR A 1 182 ? 11.781 -11.338 -5.380 1.00 84.38 182 THR A N 1
ATOM 1350 C CA . THR A 1 182 ? 12.481 -10.038 -5.475 1.00 84.38 182 THR A CA 1
ATOM 1351 C C . THR A 1 182 ? 11.783 -8.818 -4.860 1.00 84.38 182 THR A C 1
ATOM 1353 O O . THR A 1 182 ? 12.429 -7.782 -4.733 1.00 84.38 182 THR A O 1
ATOM 1356 N N . CYS A 1 183 ? 10.532 -8.923 -4.409 1.00 89.19 183 CYS A N 1
ATOM 1357 C CA . CYS A 1 183 ? 9.845 -7.820 -3.743 1.00 89.19 183 CYS A CA 1
ATOM 1358 C C . CYS A 1 183 ? 10.061 -7.836 -2.223 1.00 89.19 183 CYS A C 1
ATOM 1360 O O . CYS A 1 183 ? 10.181 -8.888 -1.594 1.00 89.19 183 CYS A O 1
ATOM 1362 N N . GLN A 1 184 ? 10.065 -6.647 -1.629 1.00 90.12 184 GLN A N 1
ATOM 1363 C CA . GLN A 1 184 ? 10.103 -6.409 -0.189 1.00 90.12 184 GLN A CA 1
ATOM 1364 C C . GLN A 1 184 ? 8.745 -5.883 0.276 1.00 90.12 184 GLN A C 1
ATOM 1366 O O . GLN A 1 184 ? 8.069 -5.173 -0.469 1.00 90.12 184 GLN A O 1
ATOM 1371 N N . ILE A 1 185 ? 8.357 -6.210 1.509 1.00 90.38 185 ILE A N 1
ATOM 1372 C CA . ILE A 1 185 ? 7.114 -5.743 2.122 1.00 90.38 185 ILE A CA 1
ATOM 1373 C C . ILE A 1 185 ? 7.411 -4.966 3.406 1.00 90.38 185 ILE A C 1
ATOM 1375 O O . ILE A 1 185 ? 8.098 -5.453 4.300 1.00 90.38 185 ILE A O 1
ATOM 1379 N N . ASP A 1 186 ? 6.860 -3.762 3.487 1.00 90.69 186 ASP A N 1
ATOM 1380 C CA . ASP A 1 186 ? 6.912 -2.874 4.641 1.00 90.69 186 ASP A CA 1
ATOM 1381 C C . ASP A 1 186 ? 5.504 -2.805 5.262 1.00 90.69 186 ASP A C 1
ATOM 1383 O O . ASP A 1 186 ? 4.525 -2.524 4.566 1.00 90.69 186 ASP A O 1
ATOM 1387 N N . LEU A 1 187 ? 5.375 -3.109 6.559 1.00 89.62 187 LEU A N 1
ATOM 1388 C CA . LEU A 1 187 ? 4.084 -3.292 7.238 1.00 89.62 187 LEU A CA 1
ATOM 1389 C C . LEU A 1 187 ? 3.851 -2.230 8.322 1.00 89.62 187 LEU A C 1
ATOM 1391 O O . LEU A 1 187 ? 4.628 -2.124 9.268 1.00 89.62 187 LEU A O 1
ATOM 1395 N N . VAL A 1 188 ? 2.726 -1.515 8.245 1.00 89.38 188 VAL A N 1
ATOM 1396 C CA . VAL A 1 188 ? 2.282 -0.541 9.257 1.00 89.38 188 VAL A CA 1
ATOM 1397 C C . VAL A 1 188 ? 0.953 -1.007 9.850 1.00 89.38 188 VAL A C 1
ATOM 1399 O O . VAL A 1 188 ? -0.085 -0.969 9.189 1.00 89.38 188 VAL A O 1
ATOM 1402 N N . ARG A 1 189 ? 0.974 -1.485 11.100 1.00 88.62 189 ARG A N 1
ATOM 1403 C CA . ARG A 1 189 ? -0.223 -1.951 11.826 1.00 88.62 189 ARG A CA 1
ATOM 1404 C C . ARG A 1 189 ? -0.873 -0.814 12.611 1.00 88.62 189 ARG A C 1
ATOM 1406 O O . ARG A 1 189 ? -0.187 -0.026 13.257 1.00 88.62 189 ARG A O 1
ATOM 1413 N N . VAL A 1 190 ? -2.203 -0.789 12.601 1.00 84.94 190 VAL A N 1
ATOM 1414 C CA . VAL A 1 190 ? -3.043 0.211 13.269 1.00 84.94 190 VAL A CA 1
ATOM 1415 C C . VAL A 1 190 ? -3.932 -0.512 14.276 1.00 84.94 190 VAL A C 1
ATOM 1417 O O . VAL A 1 190 ? -4.844 -1.262 13.925 1.00 84.94 190 VAL A O 1
ATOM 1420 N N . GLY A 1 191 ? -3.587 -0.363 15.551 1.00 66.88 191 GLY A N 1
ATOM 1421 C CA . GLY A 1 191 ? -4.025 -1.216 16.644 1.00 66.88 191 GLY A CA 1
ATOM 1422 C C . GLY A 1 191 ? -5.166 -0.619 17.458 1.00 66.88 191 GLY A C 1
ATOM 1423 O O . GLY A 1 191 ? -4.969 0.231 18.324 1.00 66.88 191 GLY A O 1
ATOM 1424 N N . GLY A 1 192 ? -6.368 -1.156 17.254 1.00 45.38 192 GLY A N 1
ATOM 1425 C CA . GLY A 1 192 ? -7.526 -0.848 18.097 1.00 45.38 192 GLY A CA 1
ATOM 1426 C C . GLY A 1 192 ? -8.527 -1.984 18.294 1.00 45.38 192 GLY A C 1
ATOM 1427 O O . GLY A 1 192 ? -9.423 -1.829 19.123 1.00 45.38 192 GLY A O 1
ATOM 1428 N N . ALA A 1 193 ? -8.374 -3.096 17.570 1.00 34.81 193 ALA A N 1
ATOM 1429 C CA . ALA A 1 193 ? -9.207 -4.284 17.689 1.00 34.81 193 ALA A CA 1
ATOM 1430 C C . ALA A 1 193 ? -8.454 -5.377 18.459 1.00 34.81 193 ALA A C 1
ATOM 1432 O O . ALA A 1 193 ? -7.644 -6.113 17.897 1.00 34.81 193 ALA A O 1
ATOM 1433 N N . THR A 1 194 ? -8.740 -5.485 19.754 1.00 31.19 194 THR A N 1
ATOM 1434 C CA . THR A 1 194 ? -8.764 -6.804 20.390 1.00 31.19 194 THR A CA 1
ATOM 1435 C C . THR A 1 194 ? -9.884 -7.602 19.721 1.00 31.19 194 THR A C 1
ATOM 1437 O O . THR A 1 194 ? -10.964 -7.043 19.511 1.00 31.19 194 THR A O 1
ATOM 1440 N N . LEU A 1 195 ? -9.615 -8.864 19.377 1.00 34.53 195 LEU A N 1
ATOM 1441 C CA . LEU A 1 195 ? -10.655 -9.849 19.053 1.00 34.53 195 LEU A CA 1
ATOM 1442 C C . LEU A 1 195 ? -11.548 -10.108 20.280 1.00 34.53 195 LEU A C 1
ATOM 1444 O O . LEU A 1 195 ? -11.007 -10.024 21.409 1.00 34.53 195 LEU A O 1
#

Nearest PDB structures (foldseek):
  7b2q-assembly1_B  TM=4.321E-01  e=3.103E+00  Homo sapiens
  5jpn-assembly1_B  TM=2.097E-01  e=8.117E-01  Homo sapiens
  5jpm-assembly1_B  TM=3.483E-01  e=6.068E+00  Homo sapiens

Secondary structure (DSSP, 8-state):
---------------------------------------------S-S-S----------TTS--SEEEEEEETTEEEEPPTT----TT-EEEEEE--SS-EEEEEEEE-TT--EEEEE-SSSBPEEEBTTB--BPP-EE--SSPPPSEEEEEEESS--BHHHHHHHHHHTTTSGGG---TT-EEEEEE------